Protein AF-A0A0A9XS49-F1 (afdb_monomer)

Secondary structure (DSSP, 8-state):
-HHHHHHHHHHHHHHHHHHHHHHHHGGGHHHHHHHHHHHHHHT--HHHHHHHHTTT--HHHHHHHHHHHHHHHHHHTTTTTS----------S------SSS----TTS------SS--TTTTTSPPPHHHHHHHHHHHHHHTT-----HHHHHHHHHHHHHHHHHHHHHHHHHHHHHHHHHHHHHHHHHHHHHHHTS--S-----------PPPP-

Mean predicted aligned error: 16.17 Å

Structure (mmCIF, N/CA/C/O backbone):
data_AF-A0A0A9XS49-F1
#
_entry.id   AF-A0A0A9XS49-F1
#
loop_
_atom_site.group_PDB
_atom_site.id
_atom_site.type_symbol
_atom_site.label_atom_id
_atom_site.label_alt_id
_atom_site.label_comp_id
_atom_site.label_asym_id
_atom_site.label_entity_id
_atom_site.label_seq_id
_atom_site.pdbx_PDB_ins_code
_atom_site.Cartn_x
_atom_site.Cartn_y
_atom_site.Cartn_z
_atom_site.occupancy
_atom_site.B_iso_or_equiv
_atom_site.auth_seq_id
_atom_site.auth_comp_id
_atom_site.auth_asym_id
_atom_site.auth_atom_id
_atom_site.pdbx_PDB_model_num
ATOM 1 N N . MET A 1 1 ? 22.057 -3.745 2.670 1.00 58.97 1 MET A N 1
ATOM 2 C CA . MET A 1 1 ? 21.346 -4.548 3.696 1.00 58.97 1 MET A CA 1
ATOM 3 C C . MET A 1 1 ? 20.437 -3.711 4.594 1.00 58.97 1 MET A C 1
ATOM 5 O O . MET A 1 1 ? 19.346 -4.170 4.897 1.00 58.97 1 MET A O 1
ATOM 9 N N . GLU A 1 2 ? 20.820 -2.495 4.992 1.00 67.75 2 GLU A N 1
ATOM 10 C CA . GLU A 1 2 ? 20.058 -1.694 5.970 1.00 67.75 2 GLU A CA 1
ATOM 11 C C . GLU A 1 2 ? 18.615 -1.335 5.541 1.00 67.75 2 GLU A C 1
ATOM 13 O O . GLU A 1 2 ? 17.691 -1.374 6.354 1.00 67.75 2 GLU A O 1
ATOM 18 N N . LEU A 1 3 ? 18.388 -1.063 4.250 1.00 64.69 3 LEU A N 1
ATOM 19 C CA . LEU A 1 3 ? 17.059 -0.730 3.705 1.00 64.69 3 LEU A CA 1
ATOM 20 C C . LEU A 1 3 ? 16.050 -1.882 3.830 1.00 64.69 3 LEU A C 1
ATOM 22 O O . LEU A 1 3 ? 14.884 -1.661 4.159 1.00 64.69 3 LEU A O 1
ATOM 26 N N . GLN A 1 4 ? 16.511 -3.120 3.644 1.00 67.19 4 GLN A N 1
ATOM 27 C CA . GLN A 1 4 ? 15.660 -4.306 3.723 1.00 67.19 4 GLN A CA 1
ATOM 28 C C . GLN A 1 4 ? 15.151 -4.532 5.156 1.00 67.19 4 GLN A C 1
ATOM 30 O O . GLN A 1 4 ? 13.984 -4.868 5.354 1.00 67.19 4 GLN A O 1
ATOM 35 N N . GLY A 1 5 ? 15.991 -4.261 6.16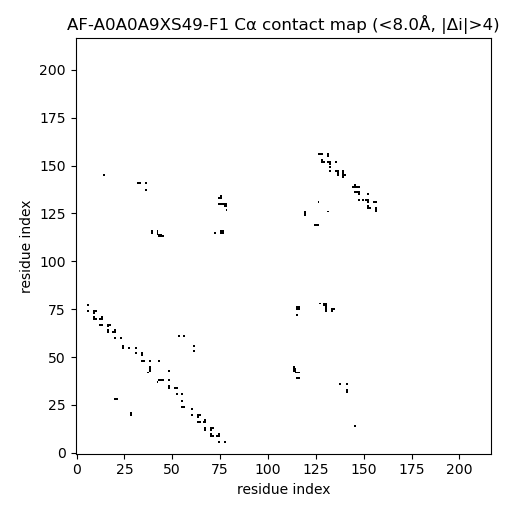3 1.00 77.62 5 GLY A N 1
ATOM 36 C CA . GLY A 1 5 ? 15.597 -4.319 7.574 1.00 77.62 5 GLY A CA 1
ATOM 37 C C . GLY A 1 5 ? 14.555 -3.260 7.953 1.00 77.62 5 GLY A C 1
ATOM 38 O O . GLY A 1 5 ? 13.600 -3.565 8.670 1.00 77.62 5 GLY A O 1
ATOM 39 N N . LYS A 1 6 ? 14.687 -2.032 7.427 1.00 77.31 6 LYS A N 1
ATOM 40 C CA . LYS A 1 6 ? 13.720 -0.942 7.661 1.00 77.31 6 LYS A CA 1
ATOM 41 C C . LYS A 1 6 ? 12.340 -1.273 7.088 1.00 77.31 6 LYS A C 1
ATOM 43 O O . LYS A 1 6 ? 11.333 -1.068 7.764 1.00 77.31 6 LYS A O 1
ATOM 48 N N . MET A 1 7 ? 12.271 -1.840 5.885 1.00 75.19 7 MET A N 1
ATOM 49 C CA . MET A 1 7 ? 10.988 -2.218 5.291 1.00 75.19 7 MET A CA 1
ATOM 50 C C . MET A 1 7 ? 10.321 -3.378 6.044 1.00 75.19 7 MET A C 1
ATOM 52 O O . MET A 1 7 ? 9.134 -3.296 6.354 1.00 75.19 7 MET A O 1
ATOM 56 N N . GLU A 1 8 ? 11.072 -4.423 6.406 1.00 81.00 8 GLU A N 1
ATOM 57 C CA . GLU A 1 8 ? 10.550 -5.534 7.218 1.00 81.00 8 GLU A CA 1
ATOM 58 C C . GLU A 1 8 ? 9.961 -5.042 8.551 1.00 81.00 8 GLU A C 1
ATOM 60 O O . GLU A 1 8 ? 8.907 -5.512 8.987 1.00 81.00 8 GLU A O 1
ATOM 65 N N . LEU A 1 9 ? 10.577 -4.031 9.175 1.00 86.81 9 LEU A N 1
ATOM 66 C CA . LEU A 1 9 ? 10.030 -3.387 10.368 1.00 86.81 9 LEU A CA 1
ATOM 67 C C . LEU A 1 9 ? 8.663 -2.738 10.098 1.00 86.81 9 LEU A C 1
ATOM 69 O O . LEU A 1 9 ? 7.734 -2.932 10.886 1.00 86.81 9 LEU A O 1
ATOM 73 N N . HIS A 1 10 ? 8.516 -1.988 9.003 1.00 85.06 10 HIS A N 1
ATOM 74 C CA . HIS A 1 10 ? 7.246 -1.349 8.645 1.00 85.06 10 HIS A CA 1
ATOM 75 C C . HIS A 1 10 ? 6.163 -2.359 8.255 1.00 85.06 10 HIS A C 1
ATOM 77 O O . HIS A 1 10 ? 5.009 -2.171 8.639 1.00 85.06 10 HIS A O 1
ATOM 83 N N . VAL A 1 11 ? 6.524 -3.462 7.589 1.00 84.12 11 VAL A N 1
ATOM 84 C CA . VAL A 1 11 ? 5.589 -4.554 7.271 1.00 84.12 11 VAL A CA 1
ATOM 85 C C . VAL A 1 11 ? 5.057 -5.153 8.567 1.00 84.12 11 VAL A C 1
ATOM 87 O O . VAL A 1 11 ? 3.844 -5.219 8.768 1.00 84.12 11 VAL A O 1
ATOM 90 N N . ARG A 1 12 ? 5.948 -5.504 9.503 1.00 88.25 12 ARG A N 1
ATOM 91 C CA . ARG A 1 12 ? 5.549 -6.035 10.815 1.00 88.25 12 ARG A CA 1
ATOM 92 C C . ARG A 1 12 ? 4.671 -5.052 11.588 1.00 88.25 12 ARG A C 1
ATOM 94 O O . ARG A 1 12 ? 3.690 -5.475 12.195 1.00 88.25 12 ARG A O 1
ATOM 101 N N . LYS A 1 13 ? 4.997 -3.753 11.570 1.00 92.62 13 LYS A N 1
ATOM 102 C CA . LYS A 1 13 ? 4.174 -2.710 12.207 1.00 92.62 13 LYS A CA 1
ATOM 103 C C . LYS A 1 13 ? 2.782 -2.631 11.580 1.00 92.62 13 LYS A C 1
ATOM 105 O O . LYS A 1 13 ? 1.803 -2.665 12.319 1.00 92.62 13 LYS A O 1
ATOM 110 N N . CYS A 1 14 ? 2.680 -2.613 10.250 1.00 90.94 14 CYS A N 1
ATOM 111 C CA . CYS A 1 14 ? 1.393 -2.607 9.552 1.00 90.94 14 CYS A CA 1
ATOM 112 C C . CYS A 1 14 ? 0.555 -3.841 9.879 1.00 90.94 14 CYS A C 1
ATOM 114 O O . CYS A 1 14 ? -0.627 -3.705 10.168 1.00 90.94 14 CYS A O 1
ATOM 116 N N . LEU A 1 15 ? 1.160 -5.033 9.899 1.00 89.88 15 LEU A N 1
ATOM 117 C CA . LEU A 1 15 ? 0.455 -6.270 10.244 1.00 89.88 15 LEU A CA 1
ATOM 118 C C . LEU A 1 15 ? -0.068 -6.250 11.687 1.00 89.88 15 LEU A C 1
ATOM 120 O O . LEU A 1 15 ? -1.218 -6.618 11.921 1.00 89.88 15 LEU A O 1
ATOM 124 N N . LYS A 1 16 ? 0.735 -5.769 12.646 1.00 95.00 16 LYS A N 1
ATOM 125 C CA . LYS A 1 16 ? 0.308 -5.612 14.046 1.00 95.00 16 LYS A CA 1
ATOM 126 C C . LYS A 1 16 ? -0.850 -4.621 14.184 1.00 95.00 16 LYS A C 1
ATOM 128 O O . LYS A 1 16 ? -1.839 -4.933 14.842 1.00 95.00 16 LYS A O 1
ATOM 133 N N . LEU A 1 17 ? -0.747 -3.455 13.548 1.00 96.06 17 LEU A N 1
ATOM 134 C CA . LEU A 1 17 ? -1.784 -2.420 13.589 1.00 96.06 17 LEU A CA 1
ATOM 135 C C . LEU A 1 17 ? -3.067 -2.880 12.885 1.00 96.06 17 LEU A C 1
ATOM 137 O O . LEU A 1 17 ? -4.153 -2.704 13.426 1.00 96.06 17 LEU A O 1
ATOM 141 N N . ARG A 1 18 ? -2.955 -3.571 11.744 1.00 94.19 18 ARG A N 1
ATOM 142 C CA . ARG A 1 18 ? -4.088 -4.200 11.049 1.00 94.19 18 ARG A CA 1
ATOM 143 C C . ARG A 1 18 ? -4.785 -5.238 11.928 1.00 94.19 18 ARG A C 1
ATOM 145 O O . ARG A 1 18 ? -6.008 -5.247 11.991 1.00 94.19 18 ARG A O 1
ATOM 152 N N . ALA A 1 19 ? -4.033 -6.093 12.623 1.00 94.19 19 ALA A N 1
ATOM 153 C CA . ALA A 1 19 ? -4.606 -7.068 13.551 1.00 94.19 19 ALA A CA 1
ATOM 154 C C . ALA A 1 19 ? -5.310 -6.387 14.739 1.00 94.19 19 ALA A C 1
ATOM 156 O O . ALA A 1 19 ? -6.384 -6.826 15.149 1.00 94.19 19 ALA A O 1
ATOM 157 N N . ALA A 1 20 ? -4.745 -5.291 15.257 1.00 96.81 20 ALA A N 1
ATOM 158 C CA . ALA A 1 20 ? -5.375 -4.487 16.302 1.00 96.81 20 ALA A CA 1
ATOM 159 C C . ALA A 1 20 ? -6.684 -3.837 15.819 1.00 96.81 20 ALA A C 1
ATOM 161 O O . ALA A 1 20 ? -7.688 -3.914 16.524 1.00 96.81 20 ALA A O 1
ATOM 162 N N . LEU A 1 21 ? -6.696 -3.273 14.606 1.00 96.75 21 LEU A N 1
ATOM 163 C CA . LEU A 1 21 ? -7.900 -2.733 13.966 1.00 96.75 21 LEU A CA 1
ATOM 164 C C . LEU A 1 21 ? -8.955 -3.821 13.759 1.00 96.75 21 LEU A C 1
ATOM 166 O O . LEU A 1 21 ? -10.097 -3.629 14.158 1.00 96.75 21 LEU A O 1
ATOM 170 N N . LYS A 1 22 ? -8.565 -4.998 13.250 1.00 96.19 22 LYS A N 1
ATOM 171 C CA . LYS A 1 22 ? -9.465 -6.151 13.087 1.00 96.19 22 LYS A CA 1
ATOM 172 C C . LYS A 1 22 ? -10.115 -6.566 14.402 1.00 96.19 22 LYS A C 1
ATOM 174 O O . LYS A 1 22 ? -11.315 -6.805 14.447 1.00 96.19 22 LYS A O 1
ATOM 179 N N . LYS A 1 23 ? -9.332 -6.631 15.483 1.00 97.00 23 LYS A N 1
ATOM 180 C CA . LYS A 1 23 ? -9.842 -6.995 16.811 1.00 97.00 23 LYS A CA 1
ATOM 181 C C . LYS A 1 23 ? -10.851 -5.973 17.348 1.00 97.00 23 LYS A C 1
ATOM 183 O O . LYS A 1 23 ? -11.782 -6.372 18.041 1.00 97.00 23 LYS A O 1
ATOM 188 N N . ARG A 1 24 ? -10.646 -4.679 17.076 1.00 97.31 24 ARG A N 1
ATOM 189 C CA . ARG A 1 24 ? -11.508 -3.599 17.580 1.00 97.31 24 ARG A CA 1
ATOM 190 C C . ARG A 1 24 ? -12.775 -3.407 16.745 1.00 97.31 24 ARG A C 1
ATOM 192 O O . ARG A 1 24 ? -13.832 -3.270 17.340 1.00 97.31 24 ARG A O 1
ATOM 199 N N . LEU A 1 25 ? -12.664 -3.448 15.417 1.00 96.50 25 LEU A N 1
ATOM 200 C CA . LEU A 1 25 ? -13.777 -3.199 14.492 1.00 96.50 25 LEU A CA 1
ATOM 201 C C . LEU A 1 25 ? -14.686 -4.409 14.272 1.00 96.50 25 LEU A C 1
ATOM 203 O O . LEU A 1 25 ? -15.832 -4.230 13.892 1.00 96.50 25 LEU A O 1
ATOM 207 N N . LYS A 1 26 ? -14.200 -5.633 14.525 1.00 96.00 26 LYS A N 1
ATOM 208 C CA . LYS A 1 26 ? -14.981 -6.873 14.381 1.00 96.00 26 LYS A CA 1
ATOM 209 C C . LYS A 1 26 ? -15.662 -6.961 13.003 1.00 96.00 26 LYS A C 1
ATOM 211 O O . LYS A 1 26 ? -14.957 -7.178 12.015 1.00 96.00 26 LYS A O 1
ATOM 216 N N . ASP A 1 27 ? -16.980 -6.785 12.955 1.00 97.12 27 ASP A N 1
ATOM 217 C CA . ASP A 1 27 ? -17.830 -6.950 11.777 1.00 97.12 27 ASP A CA 1
ATOM 218 C C . ASP A 1 27 ? -17.680 -5.796 10.774 1.00 97.12 27 ASP A C 1
ATOM 220 O O . ASP A 1 27 ? -17.820 -6.028 9.578 1.00 97.12 27 ASP A O 1
ATOM 224 N N . ASP A 1 28 ? -17.257 -4.607 11.223 1.00 96.88 28 ASP A N 1
ATOM 225 C CA . ASP A 1 28 ? -17.009 -3.435 10.363 1.00 96.88 28 ASP A CA 1
ATOM 226 C C . ASP A 1 28 ? -15.609 -3.461 9.719 1.00 96.88 28 ASP A C 1
ATOM 228 O O . ASP A 1 28 ? -15.249 -2.627 8.882 1.00 96.88 28 ASP A O 1
ATOM 232 N N . PHE A 1 29 ? -14.761 -4.425 10.100 1.00 95.81 29 PHE A N 1
ATOM 233 C CA . PHE A 1 29 ? -13.397 -4.519 9.579 1.00 95.81 29 PHE A CA 1
ATOM 234 C C . PHE A 1 29 ? -13.309 -4.732 8.053 1.00 95.81 29 PHE A C 1
ATOM 236 O O . PHE A 1 29 ? -12.411 -4.146 7.438 1.00 95.81 29 PHE A O 1
ATOM 243 N N . PRO A 1 30 ? -14.166 -5.550 7.408 1.00 93.69 30 PRO A N 1
ATOM 244 C CA . PRO A 1 30 ? -14.177 -5.689 5.955 1.00 93.69 30 PRO A CA 1
ATOM 245 C C . PRO A 1 30 ? -14.486 -4.368 5.241 1.00 93.69 30 PRO A C 1
ATOM 247 O O . PRO A 1 30 ? -13.769 -4.022 4.304 1.00 93.69 30 PRO A O 1
ATOM 250 N N . GLU A 1 31 ? -15.476 -3.604 5.716 1.00 95.50 31 GLU A N 1
ATOM 251 C CA . GLU A 1 31 ? -15.833 -2.291 5.157 1.00 95.50 31 GLU A CA 1
ATOM 252 C C . GLU A 1 31 ? -14.676 -1.297 5.304 1.00 95.50 31 GLU A C 1
ATOM 254 O O . GLU A 1 31 ? -14.272 -0.643 4.342 1.00 95.50 31 GLU A O 1
ATOM 259 N N . TYR A 1 32 ? -14.053 -1.269 6.483 1.00 95.69 32 TYR A N 1
ATOM 260 C CA . TYR A 1 32 ? -12.861 -0.467 6.731 1.00 95.69 32 TYR A CA 1
ATOM 261 C C . TYR A 1 32 ? -11.722 -0.769 5.744 1.00 95.69 32 TYR A C 1
ATOM 263 O O . TYR A 1 32 ? -11.113 0.143 5.177 1.00 95.69 32 TYR A O 1
ATOM 271 N N . ILE A 1 33 ? -11.402 -2.052 5.538 1.00 92.94 33 ILE A N 1
ATOM 272 C CA . ILE A 1 33 ? -10.338 -2.448 4.609 1.00 92.94 33 ILE A CA 1
ATOM 273 C C . ILE A 1 33 ? -10.721 -2.114 3.169 1.00 92.94 33 ILE A C 1
ATOM 275 O O . ILE A 1 33 ? -9.855 -1.639 2.435 1.00 92.94 33 ILE A O 1
ATOM 279 N N . ALA A 1 34 ? -11.984 -2.295 2.779 1.00 90.50 34 ALA A N 1
ATOM 280 C CA . ALA A 1 34 ? -12.467 -1.916 1.456 1.00 90.50 34 ALA A CA 1
ATOM 281 C C . ALA A 1 34 ? -12.268 -0.414 1.197 1.00 90.50 34 ALA A C 1
ATOM 283 O O . ALA A 1 34 ? -11.693 -0.058 0.170 1.00 90.50 34 ALA A O 1
ATOM 284 N N . ALA A 1 35 ? -12.611 0.452 2.158 1.00 92.81 35 ALA A N 1
ATOM 285 C CA . ALA A 1 35 ? -12.390 1.896 2.056 1.00 92.81 35 ALA A CA 1
ATOM 286 C C . ALA A 1 35 ? -10.897 2.254 1.922 1.00 92.81 35 ALA A C 1
ATOM 288 O O . ALA A 1 35 ? -10.515 3.066 1.079 1.00 92.81 35 ALA A O 1
ATOM 289 N N . VAL A 1 36 ? -10.014 1.608 2.696 1.00 90.44 36 VAL A N 1
ATOM 290 C CA . VAL A 1 36 ? -8.557 1.816 2.580 1.00 90.44 36 VAL A CA 1
ATOM 291 C C . VAL A 1 36 ? -8.026 1.341 1.223 1.00 90.44 36 VAL A C 1
ATOM 293 O O . VAL A 1 36 ? -7.208 2.028 0.611 1.00 90.44 36 VAL A O 1
ATOM 296 N N . VAL A 1 37 ? -8.470 0.180 0.735 1.00 85.06 37 VAL A N 1
ATOM 297 C CA . VAL A 1 37 ? -8.080 -0.351 -0.582 1.00 85.06 37 VAL A CA 1
ATOM 298 C C . VAL A 1 37 ? -8.588 0.556 -1.702 1.00 85.06 37 VAL A C 1
ATOM 300 O O . VAL A 1 37 ? -7.843 0.824 -2.645 1.00 85.06 37 VAL A O 1
ATOM 303 N N . GLN A 1 38 ? -9.813 1.069 -1.591 1.00 84.94 38 GLN A N 1
ATOM 304 C CA . GLN A 1 38 ? -10.382 2.023 -2.536 1.00 84.94 38 GLN A CA 1
ATOM 305 C C . GLN A 1 38 ? -9.581 3.326 -2.552 1.00 84.94 38 GLN A C 1
ATOM 307 O O . GLN A 1 38 ? -9.145 3.746 -3.621 1.00 84.94 38 GLN A O 1
ATOM 312 N N . TRP A 1 39 ? -9.281 3.901 -1.383 1.00 85.31 39 TRP A N 1
ATOM 313 C CA . TRP A 1 39 ? -8.430 5.090 -1.256 1.00 85.31 39 TRP A CA 1
ATOM 314 C C . TRP A 1 39 ? -7.082 4.918 -1.957 1.00 85.31 39 TRP A C 1
ATOM 316 O O . TRP A 1 39 ? -6.613 5.788 -2.689 1.00 85.31 39 TRP A O 1
ATOM 326 N N . ILE A 1 40 ? -6.487 3.742 -1.796 1.00 80.69 40 ILE A N 1
ATOM 327 C CA . ILE A 1 40 ? -5.232 3.367 -2.435 1.00 80.69 40 ILE A CA 1
ATOM 328 C C . ILE A 1 40 ? -5.368 3.257 -3.959 1.00 80.69 40 ILE A C 1
ATOM 330 O O . ILE A 1 40 ? -4.507 3.744 -4.695 1.00 80.69 40 ILE A O 1
ATOM 334 N N . ARG A 1 41 ? -6.422 2.588 -4.439 1.00 75.50 41 ARG A N 1
ATOM 335 C CA . ARG A 1 41 ? -6.661 2.331 -5.867 1.00 75.50 41 ARG A CA 1
ATOM 336 C C . ARG A 1 41 ? -7.006 3.609 -6.623 1.00 75.50 41 ARG A C 1
ATOM 338 O O . ARG A 1 41 ? -6.384 3.896 -7.643 1.00 75.50 41 ARG A O 1
ATOM 345 N N . GLU A 1 42 ? -7.970 4.361 -6.107 1.00 77.62 42 GLU A N 1
ATOM 346 C CA . GLU A 1 42 ? -8.502 5.580 -6.720 1.00 77.62 42 GLU A CA 1
ATOM 347 C C . GLU A 1 42 ? -7.622 6.802 -6.453 1.00 77.62 42 GLU A C 1
ATOM 349 O O . GLU A 1 42 ? -7.740 7.806 -7.150 1.00 77.62 42 GLU A O 1
ATOM 354 N N . ARG A 1 43 ? -6.692 6.702 -5.491 1.00 71.94 43 ARG A N 1
ATOM 355 C CA . ARG A 1 43 ? -5.800 7.794 -5.074 1.00 71.94 43 ARG A CA 1
ATOM 356 C C . ARG A 1 43 ? -6.574 9.033 -4.635 1.00 71.94 43 ARG A C 1
ATOM 358 O O . ARG A 1 43 ? -6.195 10.158 -4.953 1.00 71.94 43 ARG A O 1
ATOM 365 N N . THR A 1 44 ? -7.669 8.804 -3.924 1.00 75.31 44 THR A N 1
ATOM 366 C CA . THR A 1 44 ? -8.492 9.865 -3.349 1.00 75.31 44 THR A CA 1
ATOM 367 C C . THR A 1 44 ? -7.743 10.590 -2.234 1.00 75.31 44 THR A C 1
ATOM 369 O O . THR A 1 44 ? -6.715 10.124 -1.728 1.00 75.31 44 THR A O 1
ATOM 372 N N . SER A 1 45 ? -8.230 11.772 -1.859 1.00 83.81 45 SER A N 1
ATOM 373 C CA . SER A 1 45 ? -7.570 12.553 -0.818 1.00 83.81 45 SER A CA 1
ATOM 374 C C . SER A 1 45 ? -7.708 11.875 0.544 1.00 83.81 45 SER A C 1
ATOM 376 O O . SER A 1 45 ? -8.666 11.147 0.821 1.00 83.81 45 SER A O 1
ATOM 378 N N . ARG A 1 46 ? -6.753 12.149 1.435 1.00 84.06 46 ARG A N 1
ATOM 379 C CA . ARG A 1 46 ? -6.796 11.654 2.812 1.00 84.06 46 ARG A CA 1
ATOM 380 C C . ARG A 1 46 ? -8.106 12.017 3.523 1.00 84.06 46 ARG A C 1
ATOM 382 O O . ARG A 1 46 ? -8.696 11.168 4.183 1.00 84.06 46 ARG A O 1
ATOM 389 N N . ALA A 1 47 ? -8.577 13.248 3.326 1.00 86.94 47 ALA A N 1
ATOM 390 C CA . ALA A 1 47 ? -9.822 13.743 3.904 1.00 86.94 47 ALA A CA 1
ATOM 391 C C . ALA A 1 47 ? -11.050 12.934 3.450 1.00 86.94 47 ALA A C 1
ATOM 393 O O . ALA A 1 47 ? -11.945 12.679 4.251 1.00 86.94 47 ALA A O 1
ATOM 394 N N . GLN A 1 48 ? -11.083 12.483 2.189 1.00 85.62 48 GLN A N 1
ATOM 395 C CA . GLN A 1 48 ? -12.171 11.641 1.681 1.00 85.62 48 GLN A CA 1
ATOM 396 C C . GLN A 1 48 ? -12.187 10.263 2.349 1.00 85.62 48 GLN A C 1
ATOM 398 O O . GLN A 1 48 ? -13.261 9.789 2.720 1.00 85.62 48 GLN A O 1
ATOM 403 N N . LEU A 1 49 ? -11.016 9.644 2.552 1.00 91.88 49 LEU A N 1
ATOM 404 C CA . LEU A 1 49 ? -10.919 8.406 3.329 1.00 91.88 49 LEU A CA 1
ATOM 405 C C . LEU A 1 49 ? -11.414 8.632 4.759 1.00 91.88 49 LEU A C 1
ATOM 407 O O . LEU A 1 49 ? -12.263 7.880 5.229 1.00 91.88 49 LEU A O 1
ATOM 411 N N . ASP A 1 50 ? -10.905 9.666 5.433 1.00 91.44 50 ASP A N 1
ATOM 412 C CA . ASP A 1 50 ? -11.247 9.965 6.827 1.00 91.44 50 ASP A CA 1
ATOM 413 C C . ASP A 1 50 ? -12.760 10.193 6.995 1.00 91.44 50 ASP A C 1
ATOM 415 O O . ASP A 1 50 ? -13.368 9.640 7.910 1.00 91.44 50 ASP A O 1
ATOM 419 N N . MET A 1 51 ? -13.411 10.892 6.058 1.00 92.81 51 MET A N 1
ATOM 420 C CA . MET A 1 51 ? -14.872 11.051 6.043 1.00 92.81 51 MET A CA 1
ATOM 421 C C . MET A 1 51 ? -15.640 9.728 5.925 1.00 92.81 51 MET A C 1
ATOM 423 O O . MET A 1 51 ? -16.727 9.604 6.491 1.00 92.81 51 MET A O 1
ATOM 427 N N . GLN A 1 52 ? -15.128 8.755 5.168 1.00 94.19 52 GLN A N 1
ATOM 428 C CA . GLN A 1 52 ? -15.761 7.440 5.045 1.00 94.19 52 GLN A CA 1
ATOM 429 C C . GLN A 1 52 ? -15.536 6.612 6.309 1.00 94.19 52 GLN A C 1
ATOM 431 O O . GLN A 1 52 ? -16.491 6.101 6.890 1.00 94.19 52 GLN A O 1
ATOM 436 N N . VAL A 1 53 ? -14.289 6.525 6.776 1.00 95.94 53 VAL A N 1
ATOM 437 C CA . VAL A 1 53 ? -13.936 5.649 7.896 1.00 95.94 53 VAL A CA 1
ATOM 438 C C . VAL A 1 53 ? -14.381 6.199 9.251 1.00 95.94 53 VAL A C 1
ATOM 440 O O . VAL A 1 53 ? -14.656 5.417 10.150 1.00 95.94 53 VAL A O 1
ATOM 443 N N . PHE A 1 54 ? -14.522 7.514 9.444 1.00 96.50 54 PHE A N 1
ATOM 444 C CA . PHE A 1 54 ? -14.973 8.065 10.734 1.00 96.50 54 PHE A CA 1
ATOM 445 C C . PHE A 1 54 ? -16.437 7.774 11.049 1.00 96.50 54 PHE A C 1
ATOM 447 O O . PHE A 1 54 ? -16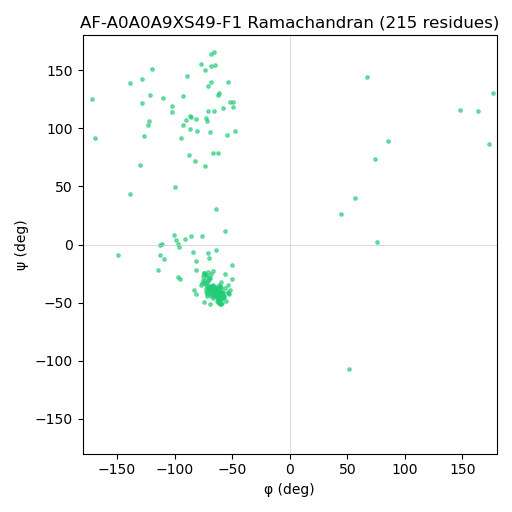.836 7.934 12.199 1.00 96.50 54 PHE A O 1
ATOM 454 N N . LYS A 1 55 ? -17.207 7.285 10.072 1.00 96.12 55 LYS A N 1
ATOM 455 C CA . LYS A 1 55 ? -18.555 6.752 10.299 1.00 96.12 55 LYS A CA 1
ATOM 456 C C . LYS A 1 55 ? -18.540 5.440 11.086 1.00 96.12 55 LYS A C 1
ATOM 458 O O . LYS A 1 55 ? -19.495 5.169 11.799 1.00 96.12 55 LYS A O 1
ATOM 463 N N . ILE A 1 56 ? -17.458 4.666 10.964 1.00 96.75 56 ILE A N 1
ATOM 464 C CA . ILE A 1 56 ? -17.285 3.344 11.592 1.00 96.75 56 ILE A CA 1
ATOM 465 C C . ILE A 1 56 ? -16.189 3.332 12.674 1.00 96.75 56 ILE A C 1
ATOM 467 O O . ILE A 1 56 ? -16.015 2.344 13.380 1.00 96.75 56 ILE A O 1
ATOM 471 N N . LEU A 1 57 ? -15.402 4.408 12.803 1.00 96.12 57 LEU A N 1
ATOM 472 C CA . LEU A 1 57 ? -14.296 4.503 13.758 1.00 96.12 57 LEU A CA 1
ATOM 473 C C . LEU A 1 57 ? -14.659 5.338 14.993 1.00 96.12 57 LEU A C 1
ATOM 475 O O . LEU A 1 57 ? -14.728 6.571 14.925 1.00 96.12 57 LEU A O 1
ATOM 479 N N . ASP A 1 58 ? -14.699 4.673 16.147 1.00 94.88 58 ASP A N 1
ATOM 480 C CA . ASP A 1 58 ? -14.701 5.326 17.459 1.00 94.88 58 ASP A CA 1
ATOM 481 C C . ASP A 1 58 ? -13.395 6.090 17.724 1.00 94.88 58 ASP A C 1
ATOM 483 O O . ASP A 1 58 ? -12.313 5.698 17.268 1.00 94.88 58 ASP A O 1
ATOM 487 N N . ASP A 1 59 ? -13.457 7.115 18.581 1.00 94.62 59 ASP A N 1
ATOM 488 C CA . ASP A 1 59 ? -12.293 7.919 18.989 1.00 94.62 59 ASP A CA 1
ATOM 489 C C . ASP A 1 59 ? -11.132 7.072 19.527 1.00 94.62 59 ASP A C 1
ATOM 491 O O . ASP A 1 59 ? -9.960 7.344 19.249 1.00 94.62 59 ASP A O 1
ATOM 495 N N . SER A 1 60 ? -11.443 5.978 20.227 1.00 93.19 60 SER A N 1
ATOM 496 C CA . SER A 1 60 ? -10.433 5.063 20.768 1.00 93.19 60 SER A CA 1
ATOM 497 C C . SER A 1 60 ? -9.645 4.303 19.685 1.00 93.19 60 SER A C 1
ATOM 499 O O . SER A 1 60 ? -8.531 3.837 19.949 1.00 93.19 60 SER A O 1
ATOM 501 N N . VAL A 1 61 ? -10.207 4.157 18.478 1.00 96.12 61 VAL A N 1
ATOM 502 C CA . VAL A 1 61 ? -9.644 3.400 17.345 1.00 96.12 61 VAL A CA 1
ATOM 503 C C . VAL A 1 61 ? -8.916 4.322 16.363 1.00 96.12 61 VAL A C 1
ATOM 505 O O . VAL A 1 61 ? -7.936 3.899 15.743 1.00 96.12 61 VAL A O 1
ATOM 508 N N . ARG A 1 62 ? -9.316 5.600 16.277 1.00 95.31 62 ARG A N 1
ATOM 509 C CA . ARG A 1 62 ? -8.746 6.597 15.349 1.00 95.31 62 ARG A CA 1
ATOM 510 C C . ARG A 1 62 ? -7.227 6.715 15.447 1.00 95.31 62 ARG A C 1
ATOM 512 O O . ARG A 1 62 ? -6.548 6.715 14.425 1.00 95.31 62 ARG A O 1
ATOM 519 N N . LYS A 1 63 ? -6.658 6.693 16.658 1.00 95.56 63 LYS A N 1
ATOM 520 C CA . LYS A 1 63 ? -5.192 6.694 16.834 1.00 95.56 63 LYS A CA 1
ATOM 521 C C . LYS A 1 63 ? -4.518 5.505 16.137 1.00 95.56 63 LYS A C 1
ATOM 523 O O . LYS A 1 63 ? -3.538 5.681 15.423 1.00 95.56 63 LYS A O 1
ATOM 528 N N . THR A 1 64 ? -5.068 4.298 16.299 1.00 96.56 64 THR A N 1
ATOM 529 C CA . THR A 1 64 ? -4.526 3.084 15.656 1.00 96.56 64 THR A CA 1
ATOM 530 C C . THR A 1 64 ? -4.671 3.146 14.135 1.00 96.56 64 THR A C 1
ATOM 532 O O . THR A 1 64 ? -3.791 2.681 13.415 1.00 96.56 64 THR A O 1
ATOM 535 N N . HIS A 1 65 ? -5.757 3.745 13.641 1.00 94.56 65 HIS A N 1
ATOM 536 C CA . HIS A 1 65 ? -5.974 4.003 12.221 1.00 94.56 65 HIS A CA 1
ATOM 537 C C . HIS A 1 65 ? -4.913 4.951 11.638 1.00 94.56 65 HIS A C 1
ATOM 539 O O . HIS A 1 65 ? -4.272 4.607 10.644 1.00 94.56 65 HIS A O 1
ATOM 545 N N . PHE A 1 66 ? -4.653 6.093 12.278 1.00 93.81 66 PHE A N 1
ATOM 546 C CA . PHE A 1 66 ? -3.603 7.017 11.836 1.00 93.81 66 PHE A CA 1
ATOM 547 C C . PHE A 1 66 ? -2.220 6.363 11.855 1.00 93.81 66 PHE A C 1
ATOM 549 O O . PHE A 1 66 ? -1.504 6.407 10.854 1.00 93.81 66 PHE A O 1
ATOM 556 N N . ASP A 1 67 ? -1.877 5.666 12.943 1.00 93.44 67 ASP A N 1
ATOM 557 C CA . ASP A 1 67 ? -0.616 4.927 13.045 1.00 93.44 67 ASP A CA 1
ATOM 558 C C . ASP A 1 67 ? -0.486 3.886 11.925 1.00 93.44 67 ASP A C 1
ATOM 560 O O . ASP A 1 67 ? 0.592 3.712 11.343 1.00 93.44 67 ASP A O 1
ATOM 564 N N . PHE A 1 68 ? -1.580 3.189 11.601 1.00 94.25 68 PHE A N 1
ATOM 565 C CA . PHE A 1 68 ? -1.615 2.225 10.506 1.00 94.25 68 PHE A CA 1
ATOM 566 C C . PHE A 1 68 ? -1.298 2.900 9.174 1.00 94.25 68 PHE A C 1
ATOM 568 O O . PHE A 1 68 ? -0.457 2.400 8.432 1.00 94.25 68 PHE A O 1
ATOM 575 N N . LEU A 1 69 ? -1.891 4.058 8.895 1.00 91.00 69 LEU A N 1
ATOM 576 C CA . LEU A 1 69 ? -1.760 4.719 7.596 1.00 91.00 69 LEU A CA 1
ATOM 577 C C . LEU A 1 69 ? -0.413 5.401 7.422 1.00 91.00 69 LEU A C 1
ATOM 579 O O . LEU A 1 69 ? 0.143 5.348 6.332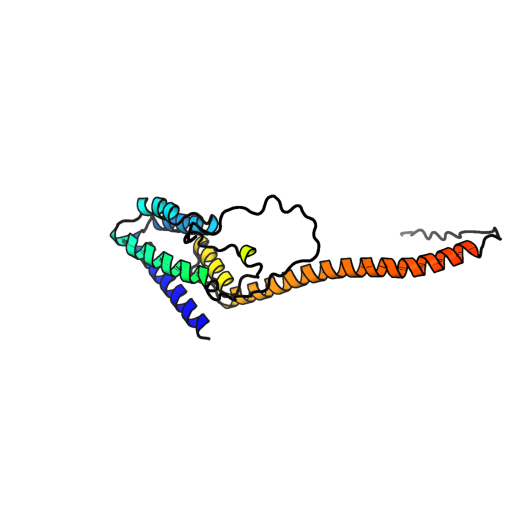 1.00 91.00 69 LEU A O 1
ATOM 583 N N . VAL A 1 70 ? 0.173 5.919 8.501 1.00 88.06 70 VAL A N 1
ATOM 584 C CA . VAL A 1 70 ? 1.558 6.407 8.507 1.00 88.06 70 VAL A CA 1
ATOM 585 C C . VAL A 1 70 ? 2.548 5.274 8.234 1.00 88.06 70 VAL A C 1
ATOM 587 O O . VAL A 1 70 ? 3.549 5.461 7.545 1.00 88.06 70 VAL A O 1
ATOM 590 N N . ASN A 1 71 ? 2.324 4.077 8.782 1.00 88.06 71 ASN A N 1
ATOM 591 C CA . ASN A 1 71 ? 3.201 2.944 8.475 1.00 88.06 71 ASN A CA 1
ATOM 592 C C . ASN A 1 71 ? 2.937 2.392 7.070 1.00 88.06 71 ASN A C 1
ATOM 594 O O . ASN A 1 71 ? 3.881 1.966 6.404 1.00 88.06 71 ASN A O 1
ATOM 598 N N . LEU A 1 72 ? 1.688 2.436 6.607 1.00 86.62 72 LEU A N 1
ATOM 599 C CA . LEU A 1 72 ? 1.315 1.999 5.271 1.00 86.62 72 LEU A CA 1
ATOM 600 C C . LEU A 1 72 ? 1.884 2.920 4.194 1.00 86.62 72 LEU A C 1
ATOM 602 O O . LEU A 1 72 ? 2.411 2.430 3.198 1.00 86.62 72 LEU A O 1
ATOM 606 N N . SER A 1 73 ? 1.855 4.235 4.411 1.00 80.88 73 SER A N 1
ATOM 607 C CA . SER A 1 73 ? 2.482 5.201 3.512 1.00 80.88 73 SER A CA 1
ATOM 608 C C . SER A 1 73 ? 3.988 4.967 3.445 1.00 80.88 73 SER A C 1
ATOM 610 O O . SER A 1 73 ? 4.528 4.860 2.355 1.00 80.88 73 SER A O 1
ATOM 612 N N . LYS A 1 74 ? 4.663 4.717 4.576 1.00 82.44 74 LYS A N 1
ATOM 613 C CA . LYS A 1 74 ? 6.095 4.353 4.596 1.00 82.44 74 LYS A CA 1
ATOM 614 C C . LYS A 1 74 ? 6.414 3.075 3.813 1.00 82.44 74 LYS A C 1
ATOM 616 O O . LYS A 1 74 ? 7.494 2.982 3.236 1.00 82.44 74 LYS A O 1
ATOM 621 N N . LEU A 1 75 ? 5.494 2.108 3.763 1.00 77.62 75 LEU A N 1
ATOM 622 C CA . LEU A 1 75 ? 5.632 0.931 2.897 1.00 77.62 75 LEU A CA 1
ATOM 623 C C . LEU A 1 75 ? 5.443 1.275 1.421 1.00 77.62 75 LEU A C 1
ATOM 625 O O . LEU A 1 75 ? 6.216 0.824 0.581 1.00 77.62 75 LEU A O 1
ATOM 629 N N . CYS A 1 76 ? 4.425 2.072 1.106 1.00 71.81 76 CYS A N 1
ATOM 630 C CA . CYS A 1 76 ? 4.086 2.433 -0.268 1.00 71.81 76 CYS A CA 1
ATOM 631 C C . CYS A 1 76 ? 5.070 3.448 -0.875 1.00 71.81 76 CYS A C 1
ATOM 633 O O . CYS A 1 76 ? 5.256 3.464 -2.089 1.00 71.81 76 CYS A O 1
ATOM 635 N N . TRP A 1 77 ? 5.723 4.264 -0.046 1.00 64.19 77 TRP A N 1
ATOM 636 C CA . TRP A 1 77 ? 6.605 5.370 -0.438 1.00 64.19 77 TRP A CA 1
ATOM 637 C C . TRP A 1 77 ? 8.092 5.041 -0.366 1.00 64.19 77 TRP A C 1
ATOM 639 O O . TRP A 1 77 ? 8.912 5.941 -0.536 1.00 64.19 77 TRP A O 1
ATOM 649 N N . GLY A 1 78 ? 8.455 3.778 -0.128 1.00 52.88 78 GLY A N 1
ATOM 650 C CA . GLY A 1 78 ? 9.806 3.328 0.222 1.00 52.88 78 GLY A CA 1
ATOM 651 C C . GLY A 1 78 ? 10.974 3.667 -0.723 1.00 52.88 78 GLY A C 1
ATOM 652 O O . GLY A 1 78 ? 12.047 3.111 -0.519 1.00 52.88 78 GLY A O 1
ATOM 653 N N . VAL A 1 79 ? 10.837 4.547 -1.726 1.00 43.50 79 VAL A N 1
ATOM 654 C CA . VAL A 1 79 ? 11.962 5.029 -2.552 1.00 43.50 79 VAL A CA 1
ATOM 655 C C . VAL A 1 79 ? 11.818 6.469 -3.089 1.00 43.50 79 VAL A C 1
ATOM 657 O O . VAL A 1 79 ? 12.804 7.012 -3.573 1.00 43.50 79 VAL A O 1
ATOM 660 N N . SER A 1 80 ? 10.671 7.155 -2.977 1.00 41.41 80 SER A N 1
ATOM 661 C CA . SER A 1 80 ? 10.527 8.511 -3.561 1.00 41.41 80 SER A CA 1
ATOM 662 C C . SER A 1 80 ? 11.330 9.608 -2.838 1.00 41.41 80 SER A C 1
ATOM 664 O O . SER A 1 80 ? 11.412 10.726 -3.337 1.00 41.41 80 SER A O 1
ATOM 666 N N . SER A 1 81 ? 11.950 9.295 -1.692 1.00 40.19 81 SER A N 1
ATOM 667 C CA . SER A 1 81 ? 12.855 10.205 -0.970 1.00 40.19 81 SER A CA 1
ATOM 668 C C . SER A 1 81 ? 14.346 9.978 -1.276 1.00 40.19 81 SER A C 1
ATOM 670 O O . SER A 1 81 ? 15.191 10.750 -0.835 1.00 40.19 81 SER A O 1
ATOM 672 N N . LEU A 1 82 ? 14.705 8.988 -2.106 1.00 33.97 82 LEU A N 1
ATOM 673 C CA . LEU A 1 82 ? 15.977 9.051 -2.834 1.00 33.97 82 LEU A CA 1
ATOM 674 C C . LEU A 1 82 ? 15.742 9.921 -4.066 1.00 33.97 82 LEU A C 1
ATOM 676 O O . LEU A 1 82 ? 15.651 9.429 -5.189 1.00 33.97 82 LEU A O 1
ATOM 680 N N . ARG A 1 83 ? 15.592 11.228 -3.827 1.00 36.84 83 ARG A N 1
ATOM 681 C CA . ARG A 1 83 ? 15.789 12.249 -4.851 1.00 36.84 83 ARG A CA 1
ATOM 682 C C . ARG A 1 83 ? 17.187 12.031 -5.429 1.00 36.84 83 ARG A C 1
ATOM 684 O O . ARG A 1 83 ? 18.179 12.492 -4.879 1.00 36.84 83 ARG A O 1
ATOM 691 N N . ILE A 1 84 ? 17.267 11.289 -6.525 1.00 32.12 84 ILE A N 1
ATOM 692 C CA . ILE A 1 84 ? 18.286 11.546 -7.525 1.00 32.12 84 ILE A CA 1
ATOM 693 C C . ILE A 1 84 ? 17.849 12.878 -8.129 1.00 32.12 84 ILE A C 1
ATOM 695 O O . ILE A 1 84 ? 16.944 12.933 -8.959 1.00 32.12 84 ILE A O 1
ATOM 699 N N . GLU A 1 85 ? 18.435 13.965 -7.640 1.00 34.78 85 GLU A N 1
ATOM 700 C CA . GLU A 1 85 ? 18.539 15.200 -8.405 1.00 34.78 85 GLU A CA 1
ATOM 701 C C . GLU A 1 85 ? 19.395 14.889 -9.640 1.00 34.78 85 GLU A C 1
ATOM 703 O O . GLU A 1 85 ? 20.593 15.146 -9.679 1.00 34.78 85 GLU A O 1
ATOM 708 N N . THR A 1 86 ? 18.816 14.257 -10.658 1.00 34.12 86 THR A N 1
ATOM 709 C CA . THR A 1 86 ? 19.395 14.322 -11.997 1.00 34.12 86 THR A CA 1
ATOM 710 C C . THR A 1 86 ? 18.948 15.641 -12.583 1.00 34.12 86 THR A C 1
ATOM 712 O O . THR A 1 86 ? 17.846 15.762 -13.112 1.00 34.12 86 THR A O 1
ATOM 715 N N . SER A 1 87 ? 19.835 16.622 -12.491 1.00 33.56 87 SER A N 1
ATOM 716 C CA . SER A 1 87 ? 19.809 17.909 -13.183 1.00 33.56 87 SER A CA 1
ATOM 717 C C . SER A 1 87 ? 19.934 17.784 -14.711 1.00 33.56 87 SER A C 1
ATOM 719 O O . SER A 1 87 ? 20.471 18.672 -15.366 1.00 33.56 87 SER A O 1
ATOM 721 N N . ILE A 1 88 ? 19.454 16.693 -15.314 1.00 44.06 88 ILE A N 1
ATOM 722 C CA . ILE A 1 88 ? 19.575 16.469 -16.754 1.00 44.06 88 ILE A CA 1
ATOM 723 C C . ILE A 1 88 ? 18.177 16.282 -17.341 1.00 44.06 88 ILE A C 1
ATOM 725 O O . ILE A 1 88 ? 17.583 15.215 -17.165 1.00 44.06 88 ILE A O 1
ATOM 729 N N . PRO A 1 89 ? 17.641 17.279 -18.066 1.00 41.72 89 PRO A N 1
ATOM 730 C CA . PRO A 1 89 ? 16.496 17.043 -18.922 1.00 41.72 89 PRO A CA 1
ATOM 731 C C . PRO A 1 89 ? 16.929 16.104 -20.053 1.00 41.72 89 PRO A C 1
ATOM 733 O O . PRO A 1 89 ? 17.763 16.447 -20.891 1.00 41.72 89 PRO A O 1
ATOM 736 N N . PHE A 1 90 ? 16.365 14.897 -20.080 1.00 38.62 90 PHE A N 1
ATOM 737 C CA . PHE A 1 90 ? 16.386 14.081 -21.286 1.00 38.62 90 PHE A CA 1
ATOM 738 C C . PHE A 1 90 ? 15.415 14.717 -22.281 1.00 38.62 90 PHE A C 1
ATOM 740 O O . PHE A 1 90 ? 14.202 14.645 -22.102 1.00 38.62 90 PHE A O 1
ATOM 747 N N . VAL A 1 91 ? 15.961 15.368 -23.305 1.00 37.09 91 VAL A N 1
ATOM 748 C CA . VAL A 1 91 ? 15.206 15.851 -24.462 1.00 37.09 91 VAL A CA 1
ATOM 749 C C . VAL A 1 91 ? 15.148 14.698 -25.467 1.00 37.09 91 VAL A C 1
ATOM 751 O O . VAL A 1 91 ? 16.186 14.362 -26.043 1.00 37.09 91 VAL A O 1
ATOM 754 N N . PRO A 1 92 ? 13.989 14.059 -25.713 1.00 38.69 92 PRO A N 1
ATOM 755 C CA . PRO A 1 92 ? 13.856 13.197 -26.871 1.00 38.69 92 PRO A CA 1
ATOM 756 C C . PRO A 1 92 ? 13.796 14.114 -28.091 1.00 38.69 92 PRO A C 1
ATOM 758 O O . PRO A 1 92 ? 12.814 14.830 -28.296 1.00 38.69 92 PRO A O 1
ATOM 761 N N . SER A 1 93 ? 14.856 14.123 -28.895 1.00 40.09 93 SER A N 1
ATOM 762 C CA . SER A 1 93 ? 14.818 14.784 -30.194 1.00 40.09 93 SER A CA 1
ATOM 763 C C . SER A 1 93 ? 13.690 14.183 -31.036 1.00 40.09 93 SER A C 1
ATOM 765 O O . SER A 1 93 ? 13.721 13.007 -31.392 1.00 40.09 93 SER A O 1
ATOM 767 N N . SER A 1 94 ? 12.725 15.043 -31.363 1.00 44.88 94 SER A N 1
ATOM 768 C CA . SER A 1 94 ? 11.819 14.931 -32.508 1.00 44.88 94 SER A CA 1
ATOM 769 C C . SER A 1 94 ? 10.709 13.878 -32.413 1.00 44.88 94 SER A C 1
ATOM 771 O O . SER A 1 94 ? 10.681 12.906 -33.164 1.00 44.88 94 SER A O 1
ATOM 773 N N . VAL A 1 95 ? 9.694 14.166 -31.597 1.00 39.50 95 VAL A N 1
ATOM 774 C CA . VAL A 1 95 ? 8.308 13.825 -31.948 1.00 39.50 95 VAL A CA 1
ATOM 775 C C . VAL A 1 95 ? 7.509 15.120 -31.917 1.00 39.50 95 VAL A C 1
ATOM 777 O O . VAL A 1 95 ? 7.195 15.649 -30.857 1.00 39.50 95 VAL A O 1
ATOM 780 N N . THR A 1 96 ? 7.219 15.659 -33.098 1.00 45.47 96 THR A N 1
ATOM 781 C CA . THR A 1 96 ? 6.215 16.703 -33.318 1.00 45.47 96 THR A CA 1
ATOM 782 C C . THR A 1 96 ? 4.835 16.121 -33.022 1.00 45.47 96 THR A C 1
ATOM 784 O O . THR A 1 96 ? 4.112 15.712 -33.927 1.00 45.47 96 THR A O 1
ATOM 787 N N . ALA A 1 97 ? 4.497 16.024 -31.743 1.00 42.59 97 ALA A N 1
ATOM 788 C CA . ALA A 1 97 ? 3.126 15.943 -31.272 1.00 42.59 97 ALA A CA 1
ATOM 789 C C . ALA A 1 97 ? 2.841 17.268 -30.561 1.00 42.59 97 ALA A C 1
ATOM 791 O O . ALA A 1 97 ? 3.632 17.695 -29.721 1.00 42.59 97 ALA A O 1
ATOM 792 N N . SER A 1 98 ? 1.765 17.939 -30.975 1.00 44.88 98 SER A N 1
ATOM 793 C CA . SER A 1 98 ? 1.324 19.223 -30.430 1.00 44.88 98 SER A CA 1
ATOM 794 C C . SER A 1 98 ? 1.269 19.167 -28.896 1.00 44.88 98 SER A C 1
ATOM 796 O O . SER A 1 98 ? 0.567 18.346 -28.306 1.00 44.88 98 SER A O 1
ATOM 798 N N . LEU A 1 99 ? 2.091 20.021 -28.289 1.00 44.72 99 LEU A N 1
ATOM 799 C CA . LEU A 1 99 ? 2.369 20.170 -26.865 1.00 44.72 99 LEU A CA 1
ATOM 800 C C . LEU A 1 99 ? 1.559 21.358 -26.316 1.00 44.72 99 LEU A C 1
ATOM 802 O O . LEU A 1 99 ? 2.127 22.253 -25.705 1.00 44.72 99 LEU A O 1
ATOM 806 N N . GLU A 1 100 ? 0.256 21.423 -26.597 1.00 44.28 100 GLU A N 1
ATOM 807 C CA . GLU A 1 100 ? -0.586 22.541 -26.125 1.00 44.28 100 GLU A CA 1
ATOM 808 C C . GLU A 1 100 ? -1.578 22.148 -25.017 1.00 44.28 100 GLU A C 1
ATOM 810 O O . GLU A 1 100 ? -2.044 23.019 -24.295 1.00 44.28 100 GLU A O 1
ATOM 815 N N . ASP A 1 101 ? -1.793 20.853 -24.754 1.00 41.69 101 ASP A N 1
ATOM 816 C CA . ASP A 1 101 ? -2.676 20.390 -23.661 1.00 41.69 101 ASP A CA 1
ATOM 817 C C . ASP A 1 101 ? -1.938 19.981 -22.372 1.00 41.69 101 ASP A C 1
ATOM 819 O O . ASP A 1 101 ? -2.537 19.513 -21.400 1.00 41.69 101 ASP A O 1
ATOM 823 N N . LEU A 1 102 ? -0.617 20.152 -22.328 1.00 48.72 102 LEU A N 1
ATOM 824 C CA . LEU A 1 102 ? 0.205 19.796 -21.173 1.00 48.72 102 LEU A CA 1
ATOM 825 C C . LEU A 1 102 ? 1.120 20.953 -20.784 1.00 48.72 102 LEU A C 1
ATOM 827 O O . LEU A 1 102 ? 2.329 20.824 -20.924 1.00 48.72 102 LEU A O 1
ATOM 831 N N . GLN A 1 103 ? 0.548 22.053 -20.283 1.00 47.38 103 GLN A N 1
ATOM 832 C CA . GLN A 1 103 ? 1.059 22.822 -19.132 1.00 47.38 103 GLN A CA 1
ATOM 833 C C . GLN A 1 103 ? 0.426 24.214 -19.054 1.00 47.38 103 GLN A C 1
ATOM 835 O O . GLN A 1 103 ? 0.737 25.087 -19.853 1.00 47.38 103 GLN A O 1
ATOM 840 N N . THR A 1 104 ? -0.349 24.460 -17.997 1.00 38.88 104 THR A N 1
ATOM 841 C CA . THR A 1 104 ? -0.121 25.611 -17.098 1.00 38.88 104 THR A CA 1
ATOM 842 C C . THR A 1 104 ? -0.992 25.467 -15.848 1.00 38.88 104 THR A C 1
ATOM 844 O O . THR A 1 104 ? -2.144 25.884 -15.794 1.00 38.88 104 THR A O 1
ATOM 847 N N . ARG A 1 105 ? -0.432 24.841 -14.810 1.00 40.09 105 ARG A N 1
ATOM 848 C CA . ARG A 1 105 ? -0.796 25.153 -13.425 1.00 40.09 105 ARG A CA 1
ATOM 849 C C . ARG A 1 105 ? 0.476 25.594 -12.721 1.00 40.09 105 ARG A C 1
ATOM 851 O O . ARG A 1 105 ? 1.505 24.936 -12.857 1.00 40.09 105 ARG A O 1
ATOM 858 N N . ASP A 1 106 ? 0.368 26.746 -12.076 1.00 38.31 106 ASP A N 1
ATOM 859 C CA . ASP A 1 106 ? 1.446 27.495 -11.441 1.00 38.31 106 ASP A CA 1
ATOM 860 C C . ASP A 1 106 ? 2.248 26.634 -10.447 1.00 38.31 106 ASP A C 1
ATOM 862 O O . ASP A 1 106 ? 1.637 25.862 -9.703 1.00 38.31 106 ASP A O 1
ATOM 866 N N . PRO A 1 107 ? 3.587 26.753 -10.370 1.00 48.72 107 PRO A N 1
ATOM 867 C CA . PRO A 1 107 ? 4.404 25.937 -9.470 1.00 48.72 107 PRO A CA 1
ATOM 868 C C . PRO A 1 107 ? 4.355 26.346 -7.988 1.00 48.72 107 PRO A C 1
ATOM 870 O O . PRO A 1 107 ? 5.165 25.831 -7.219 1.00 48.72 107 PRO A O 1
ATOM 873 N N . GLN A 1 108 ? 3.494 27.285 -7.578 1.00 46.00 108 GLN A N 1
ATOM 874 C CA . GLN A 1 108 ? 3.666 27.978 -6.295 1.00 46.00 108 GLN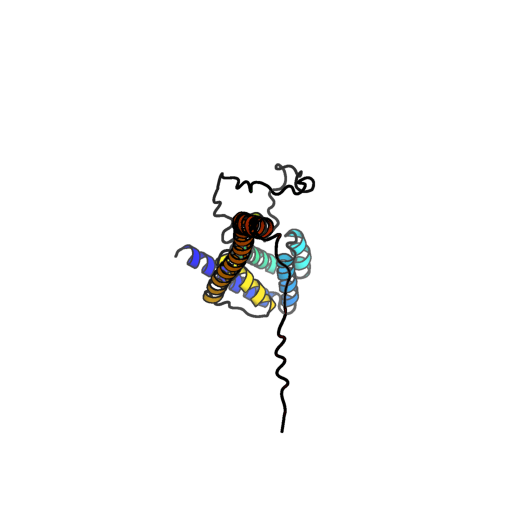 A CA 1
ATOM 875 C C . GLN A 1 108 ? 2.616 27.715 -5.208 1.00 46.00 108 GLN A C 1
ATOM 877 O O . GLN A 1 108 ? 2.806 28.205 -4.102 1.00 46.00 108 GLN A O 1
ATOM 882 N N . ASP A 1 109 ? 1.594 26.890 -5.441 1.00 42.12 109 ASP A N 1
ATOM 883 C CA . ASP A 1 109 ? 0.613 26.563 -4.402 1.00 42.12 109 ASP A CA 1
ATOM 884 C C . ASP A 1 109 ? 0.240 25.080 -4.414 1.00 42.12 109 ASP A C 1
ATOM 886 O O . ASP A 1 109 ? -0.004 24.482 -5.460 1.00 42.12 109 ASP A O 1
ATOM 890 N N . VAL A 1 110 ? 0.121 24.528 -3.206 1.00 49.72 110 VAL A N 1
ATOM 891 C CA . VAL A 1 110 ? -0.125 23.124 -2.849 1.00 49.72 110 VAL A CA 1
ATOM 892 C C . VAL A 1 110 ? 1.159 22.293 -2.789 1.00 49.72 110 VAL A C 1
ATOM 894 O O . VAL A 1 110 ? 1.557 21.606 -3.730 1.00 49.72 110 VAL A O 1
ATOM 897 N N . GLU A 1 111 ? 1.765 22.280 -1.597 1.00 48.66 111 GLU A N 1
ATOM 898 C CA . GLU A 1 111 ? 2.405 21.068 -1.088 1.00 48.66 111 GLU A CA 1
ATOM 899 C C . GLU A 1 111 ? 1.409 19.911 -1.271 1.00 48.66 111 GLU A C 1
ATOM 901 O O . GLU A 1 111 ? 0.446 19.767 -0.519 1.00 48.66 111 GLU A O 1
ATOM 906 N N . ASP A 1 112 ? 1.578 19.142 -2.349 1.00 50.50 112 ASP A N 1
ATOM 907 C CA . ASP A 1 112 ? 0.728 18.010 -2.719 1.00 50.50 112 ASP A CA 1
ATOM 908 C C . ASP A 1 112 ? 1.019 16.829 -1.778 1.00 50.50 112 ASP A C 1
ATOM 910 O O . ASP A 1 112 ? 1.578 15.799 -2.152 1.00 50.50 112 ASP A O 1
ATOM 914 N N . GLU A 1 113 ? 0.662 17.007 -0.505 1.00 45.34 113 GLU A N 1
ATOM 915 C CA . GLU A 1 113 ? 0.682 15.998 0.560 1.00 45.34 113 GLU A CA 1
ATOM 916 C C . GLU A 1 113 ? -0.294 14.830 0.289 1.00 45.34 113 GLU A C 1
ATOM 918 O O . GLU A 1 113 ? -0.356 13.863 1.050 1.00 45.34 113 GLU A O 1
ATOM 923 N N . GLY A 1 114 ? -1.095 14.890 -0.779 1.00 47.19 114 GLY A N 1
ATOM 924 C CA . GLY A 1 114 ? -2.312 14.092 -0.884 1.00 47.19 114 GLY A CA 1
ATOM 925 C C . GLY A 1 114 ? -2.200 12.772 -1.637 1.00 47.19 114 GLY A C 1
ATOM 926 O O . GLY A 1 114 ? -2.950 11.839 -1.338 1.00 47.19 114 GLY A O 1
ATOM 927 N N . VAL A 1 115 ? -1.312 12.649 -2.627 1.00 46.94 115 VAL A N 1
ATOM 928 C CA . VAL A 1 115 ? -1.374 11.503 -3.546 1.00 46.94 115 VAL A CA 1
ATOM 929 C C . VAL A 1 115 ? -0.452 10.380 -3.076 1.00 46.94 115 VAL A C 1
ATOM 931 O O . VAL A 1 115 ? 0.709 10.272 -3.470 1.00 46.94 115 VAL A O 1
ATOM 934 N N . LEU A 1 116 ? -1.021 9.469 -2.277 1.00 50.94 116 LEU A N 1
ATOM 935 C CA . LEU A 1 116 ? -0.383 8.268 -1.708 1.00 50.94 116 LEU A CA 1
ATOM 936 C C . LEU A 1 116 ? 0.373 7.395 -2.734 1.00 50.94 116 LEU A C 1
ATOM 938 O O . LEU A 1 116 ? 1.238 6.602 -2.368 1.00 50.94 116 LEU A O 1
ATOM 942 N N . PHE A 1 117 ? 0.104 7.561 -4.026 1.00 51.41 117 PHE A N 1
ATOM 943 C CA . PHE A 1 117 ? 0.889 6.977 -5.103 1.00 51.41 117 PHE A CA 1
ATOM 944 C C . PHE A 1 117 ? 1.318 8.062 -6.077 1.00 51.41 117 PHE A C 1
ATOM 946 O O . PHE A 1 117 ? 0.609 8.335 -7.054 1.00 51.41 117 PHE A O 1
ATOM 953 N N . LYS A 1 118 ? 2.520 8.616 -5.873 1.00 53.44 118 LYS A N 1
ATOM 954 C CA . LYS A 1 118 ? 3.215 9.331 -6.945 1.00 53.44 118 LYS A CA 1
ATOM 955 C C . LYS A 1 118 ? 3.182 8.422 -8.178 1.00 53.44 118 LYS A C 1
ATOM 957 O O . LYS A 1 118 ? 3.520 7.234 -8.102 1.00 53.44 118 LYS A O 1
ATOM 962 N N . LYS A 1 119 ? 2.616 8.923 -9.282 1.00 54.19 119 LYS A N 1
ATOM 963 C CA . LYS A 1 119 ? 2.447 8.150 -10.520 1.00 54.19 119 LYS A CA 1
ATOM 964 C C . LYS A 1 119 ? 3.816 7.556 -10.861 1.00 54.19 119 LYS A C 1
ATOM 966 O O . LYS A 1 119 ? 4.759 8.303 -11.051 1.00 54.19 119 LYS A O 1
ATOM 971 N N . THR A 1 120 ? 3.928 6.233 -10.978 1.00 53.75 120 THR A N 1
ATOM 972 C CA . THR A 1 120 ? 5.162 5.588 -11.480 1.00 53.75 120 THR A CA 1
ATOM 973 C C . THR A 1 120 ? 5.532 6.134 -12.868 1.00 53.75 120 THR A C 1
ATOM 975 O O . THR A 1 120 ? 6.696 6.199 -13.229 1.00 53.75 120 THR A O 1
ATOM 978 N N . TYR A 1 121 ? 4.525 6.624 -13.599 1.00 53.69 121 TYR A N 1
ATOM 979 C CA . TYR A 1 121 ? 4.663 7.364 -14.850 1.00 53.69 121 TYR A CA 1
ATOM 980 C C . TYR A 1 121 ? 5.295 8.758 -14.713 1.00 53.69 121 TYR A C 1
ATOM 982 O O . TYR A 1 121 ? 5.857 9.238 -15.686 1.00 53.69 121 TYR A O 1
ATOM 990 N N . ALA A 1 122 ? 5.214 9.412 -13.550 1.00 59.72 122 ALA A N 1
ATOM 991 C CA . ALA A 1 122 ? 5.793 10.743 -13.350 1.00 59.72 122 ALA A CA 1
ATOM 992 C C . ALA A 1 122 ? 7.324 10.696 -13.317 1.00 59.72 122 ALA A C 1
ATOM 994 O O . ALA A 1 122 ? 7.971 11.583 -13.855 1.00 59.72 122 ALA A O 1
ATOM 995 N N . ASP A 1 123 ? 7.895 9.637 -12.739 1.00 65.94 123 ASP A N 1
ATOM 996 C CA . ASP A 1 123 ? 9.347 9.490 -12.617 1.00 65.94 123 ASP A CA 1
ATOM 997 C C . ASP A 1 123 ? 9.962 8.735 -13.821 1.00 65.94 123 ASP A C 1
ATOM 999 O O . ASP A 1 123 ? 11.149 8.419 -13.789 1.00 65.94 123 ASP A O 1
ATOM 1003 N N . LEU A 1 124 ? 9.154 8.392 -14.847 1.00 73.88 124 LEU A N 1
ATOM 1004 C CA . LEU A 1 124 ? 9.530 7.644 -16.067 1.00 73.88 124 LEU A CA 1
ATOM 1005 C C . LEU A 1 124 ? 10.426 6.411 -15.818 1.00 73.88 124 LEU A C 1
ATOM 1007 O O . LEU A 1 124 ? 11.175 5.969 -16.690 1.00 73.88 124 LEU A O 1
ATOM 1011 N N . SER A 1 125 ? 10.341 5.832 -14.623 1.00 80.12 125 SER A N 1
ATOM 1012 C CA . SER A 1 125 ? 11.205 4.754 -14.158 1.00 80.12 125 SER A CA 1
ATOM 1013 C C . SER A 1 125 ? 10.386 3.516 -13.825 1.00 80.12 125 SER A C 1
ATOM 1015 O O . SER A 1 125 ? 9.208 3.577 -13.464 1.00 80.12 125 SER A O 1
ATOM 1017 N N . LEU A 1 126 ? 11.014 2.350 -13.967 1.00 83.50 126 LEU A N 1
ATOM 1018 C CA . LEU A 1 126 ? 10.385 1.101 -13.562 1.00 83.50 126 LEU A CA 1
ATOM 1019 C C . LEU A 1 126 ? 10.261 1.049 -12.034 1.00 83.50 126 LEU A C 1
ATOM 1021 O O . LEU A 1 126 ? 11.199 1.433 -11.331 1.00 83.50 126 LEU A O 1
ATOM 1025 N N . PRO A 1 127 ? 9.140 0.538 -11.493 1.00 84.94 127 PRO A N 1
ATOM 1026 C CA . PRO A 1 127 ? 8.985 0.411 -10.054 1.00 84.94 127 PRO A CA 1
ATOM 1027 C C . PRO A 1 127 ? 10.058 -0.522 -9.482 1.00 84.94 127 PRO A C 1
ATOM 1029 O O . PRO A 1 127 ? 10.258 -1.637 -9.967 1.00 84.94 127 PRO A O 1
ATOM 1032 N N . GLY A 1 128 ? 10.732 -0.073 -8.423 1.00 84.56 128 GLY A N 1
ATOM 1033 C CA . GLY A 1 128 ? 11.702 -0.893 -7.699 1.00 84.56 128 GLY A CA 1
ATOM 1034 C C . GLY A 1 128 ? 11.058 -2.097 -6.996 1.00 84.56 128 GLY A C 1
ATOM 1035 O O . GLY A 1 128 ? 9.842 -2.145 -6.793 1.00 84.56 128 GLY A O 1
ATOM 1036 N N . VAL A 1 129 ? 11.894 -3.054 -6.567 1.00 86.81 129 VAL A N 1
ATOM 1037 C CA . VAL A 1 129 ? 11.462 -4.290 -5.872 1.00 86.81 129 VAL A CA 1
ATOM 1038 C C . VAL A 1 129 ? 10.556 -3.985 -4.679 1.00 86.81 129 VAL A C 1
ATOM 1040 O O . VAL A 1 129 ? 9.564 -4.681 -4.470 1.00 86.81 129 VAL A O 1
ATOM 1043 N N . GLU A 1 130 ? 10.865 -2.928 -3.931 1.00 82.06 130 GLU A N 1
ATOM 1044 C CA . GLU A 1 130 ? 10.129 -2.577 -2.716 1.00 82.06 130 GLU A CA 1
ATOM 1045 C C . GLU A 1 130 ? 8.742 -2.013 -3.014 1.00 82.06 130 GLU A C 1
ATOM 1047 O O . GLU A 1 130 ? 7.765 -2.426 -2.392 1.00 82.06 130 GLU A O 1
ATOM 1052 N N . LEU A 1 131 ? 8.621 -1.166 -4.039 1.00 79.75 131 LEU A N 1
ATOM 1053 C CA . LEU A 1 131 ? 7.322 -0.664 -4.485 1.00 79.75 131 LEU A CA 1
ATOM 1054 C C . LEU A 1 131 ? 6.447 -1.801 -5.032 1.00 79.75 131 LEU A C 1
ATOM 1056 O O . LEU A 1 131 ? 5.251 -1.860 -4.746 1.00 79.75 131 LEU A O 1
ATOM 1060 N N . ILE A 1 132 ? 7.045 -2.736 -5.777 1.00 87.38 132 ILE A N 1
ATOM 1061 C CA . ILE A 1 132 ? 6.352 -3.949 -6.230 1.00 87.38 132 ILE A CA 1
ATOM 1062 C C . ILE A 1 132 ? 5.874 -4.755 -5.020 1.00 87.38 132 ILE A C 1
ATOM 1064 O O . ILE A 1 132 ? 4.711 -5.147 -4.967 1.00 87.38 132 ILE A O 1
ATOM 1068 N N . ARG A 1 133 ? 6.733 -4.969 -4.017 1.00 84.50 133 ARG A N 1
ATOM 1069 C CA . ARG A 1 133 ? 6.387 -5.733 -2.812 1.00 84.50 133 ARG A CA 1
ATOM 1070 C C . ARG A 1 133 ? 5.255 -5.083 -2.020 1.00 84.50 133 ARG A C 1
ATOM 1072 O O . ARG A 1 133 ? 4.333 -5.784 -1.614 1.00 84.50 133 ARG A O 1
ATOM 1079 N N . ALA A 1 134 ? 5.291 -3.766 -1.836 1.00 81.06 134 ALA A N 1
ATOM 1080 C CA . ALA A 1 134 ? 4.227 -3.023 -1.168 1.00 81.06 134 ALA A CA 1
ATOM 1081 C C . ALA A 1 134 ? 2.884 -3.193 -1.895 1.00 81.06 134 ALA A C 1
ATOM 1083 O O . ALA A 1 134 ? 1.876 -3.516 -1.267 1.00 81.06 134 ALA A O 1
ATOM 1084 N N . ARG A 1 135 ? 2.878 -3.082 -3.231 1.00 84.69 135 ARG A N 1
ATOM 1085 C CA . ARG A 1 135 ? 1.677 -3.325 -4.048 1.00 84.69 135 ARG A CA 1
ATOM 1086 C C . ARG A 1 135 ? 1.167 -4.759 -3.931 1.00 84.69 135 ARG A C 1
ATOM 1088 O O . ARG A 1 135 ? -0.038 -4.957 -3.817 1.00 84.69 135 ARG A O 1
ATOM 1095 N N . LEU A 1 136 ? 2.059 -5.750 -3.906 1.00 88.81 136 LEU A N 1
ATOM 1096 C CA . LEU A 1 136 ? 1.664 -7.144 -3.695 1.00 88.81 136 LEU A CA 1
ATOM 1097 C C . LEU A 1 136 ? 1.014 -7.352 -2.328 1.00 88.81 136 LEU A C 1
ATOM 1099 O O . LEU A 1 136 ? 0.023 -8.066 -2.251 1.00 88.81 136 LEU A O 1
ATOM 1103 N N . TYR A 1 137 ? 1.525 -6.727 -1.263 1.00 84.44 137 TYR A N 1
ATOM 1104 C CA . TYR A 1 137 ? 0.900 -6.811 0.060 1.00 84.44 137 TYR A CA 1
ATOM 1105 C C . TYR A 1 137 ? -0.514 -6.234 0.068 1.00 84.44 137 TYR A C 1
ATOM 1107 O O . TYR A 1 137 ? -1.410 -6.836 0.652 1.00 84.44 137 TYR A O 1
ATOM 1115 N N . LEU A 1 138 ? -0.729 -5.113 -0.618 1.00 82.75 138 LEU A N 1
ATOM 1116 C CA . LEU A 1 138 ? -2.054 -4.511 -0.748 1.00 82.75 138 LEU A CA 1
ATOM 1117 C C . LEU A 1 138 ? -3.035 -5.432 -1.484 1.00 82.75 138 LEU A C 1
ATOM 1119 O O . LEU A 1 138 ? -4.155 -5.622 -1.020 1.00 82.75 138 LEU A O 1
ATOM 1123 N N . MET A 1 139 ? -2.602 -6.057 -2.583 1.00 84.50 139 MET A N 1
ATOM 1124 C CA . MET A 1 139 ? -3.428 -7.023 -3.322 1.00 84.50 139 MET A CA 1
ATOM 1125 C C . MET A 1 139 ? -3.664 -8.314 -2.531 1.00 84.50 139 MET A C 1
ATOM 1127 O O . MET A 1 139 ? -4.764 -8.862 -2.536 1.00 84.50 139 MET A O 1
ATOM 1131 N N . ALA A 1 140 ? -2.651 -8.781 -1.803 1.00 87.06 140 ALA A N 1
ATOM 1132 C CA . ALA A 1 140 ? -2.767 -9.925 -0.912 1.00 87.06 140 ALA A CA 1
ATOM 1133 C C . ALA A 1 140 ? -3.817 -9.660 0.174 1.00 87.06 140 ALA A C 1
ATOM 1135 O O . ALA A 1 140 ? -4.644 -10.525 0.442 1.00 87.06 140 ALA A O 1
ATOM 1136 N N . TRP A 1 141 ? -3.835 -8.459 0.756 1.00 82.56 141 TRP A N 1
ATOM 1137 C CA . TRP A 1 141 ? -4.819 -8.093 1.774 1.00 82.56 141 TRP A CA 1
ATOM 1138 C C . TRP A 1 141 ? -6.248 -8.040 1.240 1.00 82.56 141 TRP A C 1
ATOM 1140 O O . TRP A 1 141 ? -7.140 -8.484 1.961 1.00 82.56 141 TRP A O 1
ATOM 1150 N N . ASP A 1 142 ? -6.443 -7.569 0.006 1.00 74.81 142 ASP A N 1
ATOM 1151 C CA . ASP A 1 142 ? -7.736 -7.602 -0.696 1.00 74.81 142 ASP A CA 1
ATOM 1152 C C . ASP A 1 142 ? -8.225 -9.048 -0.900 1.00 74.81 142 ASP A C 1
ATOM 1154 O O . ASP A 1 142 ? -9.399 -9.358 -0.741 1.00 74.81 142 ASP A O 1
ATOM 1158 N N . SER A 1 143 ? -7.291 -9.975 -1.133 1.00 83.50 143 SER A N 1
ATOM 1159 C CA . SER A 1 143 ? -7.570 -11.412 -1.284 1.00 83.50 143 SER A CA 1
ATOM 1160 C C . SER A 1 143 ? -7.619 -12.185 0.047 1.00 83.50 143 SER A C 1
ATOM 1162 O O . SER A 1 143 ? -7.635 -13.413 0.050 1.00 83.50 143 SER A O 1
ATOM 1164 N N . GLY A 1 144 ? -7.563 -11.501 1.197 1.00 81.50 144 GLY A N 1
ATOM 1165 C CA . GLY A 1 144 ? -7.557 -12.135 2.523 1.00 81.50 144 GLY A CA 1
ATOM 1166 C C . GLY A 1 144 ? -6.229 -12.787 2.941 1.00 81.50 144 GLY A C 1
ATOM 1167 O O . GLY A 1 144 ? -6.123 -13.320 4.047 1.00 81.50 144 GLY A O 1
ATOM 1168 N N . LEU A 1 145 ? -5.186 -12.700 2.116 1.00 86.19 145 LEU A N 1
ATOM 1169 C CA . LEU A 1 145 ? -3.844 -13.182 2.428 1.00 86.19 145 LEU A CA 1
ATOM 1170 C C . LEU A 1 145 ? -3.117 -12.209 3.374 1.00 86.19 145 LEU A C 1
ATOM 1172 O O . LEU A 1 145 ? -3.416 -11.015 3.455 1.00 86.19 145 LEU A O 1
ATOM 1176 N N . THR A 1 146 ? -2.145 -12.718 4.131 1.00 81.06 146 THR A N 1
ATOM 1177 C CA . THR A 1 146 ? -1.388 -11.928 5.124 1.00 81.06 146 THR A CA 1
ATOM 1178 C C . THR A 1 146 ? 0.087 -11.777 4.780 1.00 81.06 146 THR A C 1
ATOM 1180 O O . THR A 1 146 ? 0.719 -10.827 5.246 1.00 81.06 146 THR A O 1
ATOM 1183 N N . HIS A 1 147 ? 0.630 -12.675 3.957 1.00 86.25 147 HIS A N 1
ATOM 1184 C CA . HIS A 1 147 ? 2.054 -12.760 3.669 1.00 86.25 147 HIS A CA 1
ATOM 1185 C C . HIS A 1 147 ? 2.331 -12.775 2.164 1.00 86.25 147 HIS A C 1
ATOM 1187 O O . HIS A 1 147 ? 1.618 -13.418 1.397 1.00 86.25 147 HIS A O 1
ATOM 1193 N N . VAL A 1 148 ? 3.411 -12.101 1.765 1.00 87.94 148 VAL A N 1
ATOM 1194 C CA . VAL A 1 148 ? 3.967 -12.135 0.410 1.00 87.94 148 VAL A CA 1
ATOM 1195 C C . VAL A 1 148 ? 5.453 -12.454 0.520 1.00 87.94 148 VAL A C 1
ATOM 1197 O O . VAL A 1 148 ? 6.209 -11.717 1.162 1.00 87.94 148 VAL A O 1
ATOM 1200 N N . ASP A 1 149 ? 5.889 -13.541 -0.120 1.00 91.00 149 ASP A N 1
ATOM 1201 C CA . ASP A 1 149 ? 7.308 -13.898 -0.150 1.00 91.00 149 ASP A CA 1
ATOM 1202 C C . ASP A 1 149 ? 8.121 -12.800 -0.859 1.00 91.00 149 ASP A C 1
ATOM 1204 O O . ASP A 1 149 ? 7.820 -12.380 -1.978 1.00 91.00 149 ASP A O 1
ATOM 1208 N N . SER A 1 150 ? 9.187 -12.348 -0.196 1.00 85.12 150 SER A N 1
ATOM 1209 C CA . SER A 1 150 ? 10.179 -11.403 -0.722 1.00 85.12 150 SER A CA 1
ATOM 1210 C C . SER A 1 150 ? 10.744 -11.772 -2.101 1.00 85.12 150 SER A C 1
ATOM 1212 O O . SER A 1 150 ? 11.106 -10.893 -2.881 1.00 85.12 150 SER A O 1
ATOM 1214 N N . LYS A 1 151 ? 10.817 -13.064 -2.431 1.00 92.50 151 LYS A N 1
ATOM 1215 C CA . LYS A 1 151 ? 11.345 -13.548 -3.709 1.00 92.50 151 LYS A CA 1
ATOM 1216 C C . LYS A 1 151 ? 10.415 -13.207 -4.871 1.00 92.50 151 LYS A C 1
ATOM 1218 O O . LYS A 1 151 ? 10.898 -12.985 -5.979 1.00 92.50 151 LYS A O 1
ATOM 1223 N N . VAL A 1 152 ? 9.108 -13.107 -4.619 1.00 94.69 152 VAL A N 1
ATOM 1224 C CA . VAL A 1 152 ? 8.095 -12.842 -5.652 1.00 94.69 152 VAL A CA 1
ATOM 1225 C C . VAL A 1 152 ? 8.255 -11.437 -6.226 1.00 94.69 152 VAL A C 1
ATOM 1227 O O . VAL A 1 152 ? 8.250 -11.272 -7.444 1.00 94.69 152 VAL A O 1
ATOM 1230 N N . SER A 1 153 ? 8.480 -10.420 -5.387 1.00 91.06 153 SER A N 1
ATOM 1231 C CA . SER A 1 153 ? 8.695 -9.052 -5.878 1.00 91.06 153 SER A CA 1
ATOM 1232 C C . SER A 1 153 ? 9.985 -8.926 -6.691 1.00 91.06 153 SER A C 1
ATOM 1234 O O . SER A 1 153 ? 10.010 -8.228 -7.706 1.00 91.06 153 SER A O 1
ATOM 1236 N N . ARG A 1 154 ? 11.049 -9.642 -6.299 1.00 91.56 154 ARG A N 1
ATOM 1237 C CA . ARG A 1 154 ? 12.304 -9.696 -7.063 1.00 91.56 154 ARG A CA 1
ATOM 1238 C C . ARG A 1 154 ? 12.109 -10.380 -8.415 1.00 91.56 154 ARG A C 1
ATOM 1240 O O . ARG A 1 154 ? 12.595 -9.864 -9.419 1.00 91.56 154 ARG A O 1
ATOM 1247 N N . LEU A 1 155 ? 11.393 -11.503 -8.444 1.00 97.00 155 LEU A N 1
ATOM 1248 C CA . LEU A 1 155 ? 11.068 -12.217 -9.677 1.00 97.00 155 LEU A CA 1
ATOM 1249 C C . LEU A 1 155 ? 10.256 -11.331 -10.629 1.00 97.00 155 LEU A C 1
ATOM 1251 O O . LEU A 1 155 ? 10.616 -11.208 -11.796 1.00 97.00 155 LEU A O 1
ATOM 1255 N N . LEU A 1 156 ? 9.223 -10.651 -10.124 1.00 95.69 156 LEU A N 1
ATOM 1256 C CA . LEU A 1 156 ? 8.402 -9.731 -10.916 1.00 95.69 156 LEU A CA 1
ATOM 1257 C C . LEU A 1 156 ? 9.201 -8.545 -11.456 1.00 95.69 156 LEU A C 1
ATOM 1259 O O . LEU A 1 156 ? 9.031 -8.172 -12.614 1.00 95.69 156 LEU A O 1
ATOM 1263 N N . HIS A 1 157 ? 10.113 -7.980 -10.662 1.00 93.44 157 HIS A N 1
ATOM 1264 C CA . HIS A 1 157 ? 10.993 -6.919 -11.145 1.00 93.44 157 HIS A CA 1
ATOM 1265 C C . HIS A 1 157 ? 11.880 -7.406 -12.303 1.00 93.44 157 HIS A C 1
ATOM 1267 O O . HIS A 1 157 ? 11.991 -6.725 -13.322 1.00 93.44 157 HIS A O 1
ATOM 1273 N N . ILE A 1 158 ? 12.478 -8.597 -12.185 1.00 95.38 158 ILE A N 1
ATOM 1274 C CA . ILE A 1 158 ? 13.283 -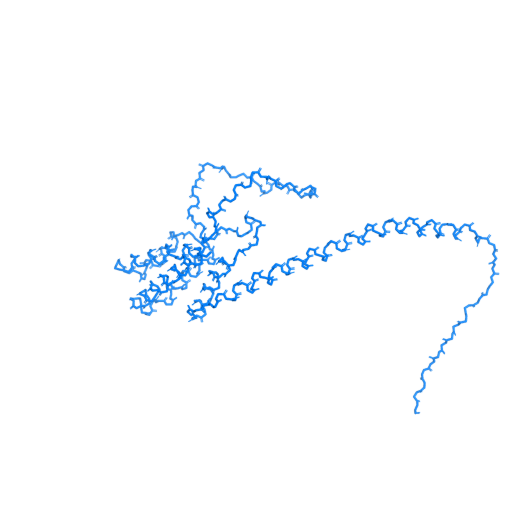9.200 -13.258 1.00 95.38 158 ILE A CA 1
ATOM 1275 C C . ILE A 1 158 ? 12.419 -9.433 -14.504 1.00 95.38 158 ILE A C 1
ATOM 1277 O O . ILE A 1 158 ? 12.804 -9.013 -15.595 1.00 95.38 158 ILE A O 1
ATOM 1281 N N . ALA A 1 159 ? 11.238 -10.032 -14.343 1.00 97.00 159 ALA A N 1
ATOM 1282 C CA . ALA A 1 159 ? 10.309 -10.289 -15.439 1.00 97.00 159 ALA A CA 1
ATOM 1283 C C . ALA A 1 159 ? 9.922 -8.997 -16.177 1.00 97.00 159 ALA A 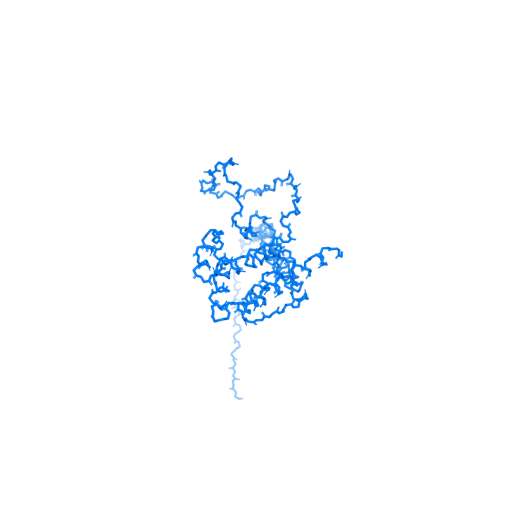C 1
ATOM 1285 O O . ALA A 1 159 ? 10.004 -8.939 -17.401 1.00 97.00 159 ALA A O 1
ATOM 1286 N N . MET A 1 160 ? 9.601 -7.930 -15.442 1.00 95.19 160 MET A N 1
ATOM 1287 C CA . MET A 1 160 ? 9.273 -6.621 -16.009 1.00 95.19 160 MET A CA 1
ATOM 1288 C C . MET A 1 160 ? 10.449 -6.016 -16.791 1.00 95.19 160 MET A C 1
ATOM 1290 O O . MET A 1 160 ? 10.251 -5.504 -17.892 1.00 95.19 160 MET A O 1
ATOM 1294 N N . LYS A 1 161 ? 11.685 -6.123 -16.281 1.00 93.38 161 LYS A N 1
ATOM 1295 C CA . LYS A 1 161 ? 12.885 -5.675 -17.013 1.00 93.38 161 LYS A CA 1
ATOM 1296 C C . LYS A 1 161 ? 13.066 -6.428 -18.330 1.00 93.38 161 LYS A C 1
ATOM 1298 O O . LYS A 1 161 ? 13.367 -5.808 -19.346 1.00 93.38 161 LYS A O 1
ATOM 1303 N N . HIS A 1 162 ? 12.888 -7.749 -18.322 1.00 95.94 162 HIS A N 1
ATOM 1304 C CA . HIS A 1 162 ? 12.983 -8.562 -19.536 1.00 95.94 162 HIS A CA 1
ATOM 1305 C C . HIS A 1 162 ? 11.867 -8.245 -20.531 1.00 95.94 162 HIS A C 1
ATOM 1307 O O . HIS A 1 162 ? 12.137 -8.117 -21.721 1.00 95.94 162 HIS A O 1
ATOM 1313 N N . TYR A 1 163 ? 10.642 -8.054 -20.049 1.00 95.94 163 TYR A N 1
ATOM 1314 C CA . TYR A 1 163 ? 9.505 -7.681 -20.880 1.00 95.94 163 TYR A CA 1
ATOM 1315 C C . TYR A 1 163 ? 9.752 -6.360 -21.622 1.00 95.94 163 TYR A C 1
ATOM 1317 O O . TYR A 1 163 ? 9.657 -6.307 -22.846 1.00 95.94 163 TYR A O 1
ATOM 1325 N N . VAL A 1 164 ? 10.178 -5.319 -20.901 1.00 94.12 164 VAL A N 1
ATOM 1326 C CA . VAL A 1 164 ? 10.513 -4.016 -21.499 1.00 94.12 164 VAL A CA 1
ATOM 1327 C C . VAL A 1 164 ? 11.693 -4.132 -22.465 1.00 94.12 164 VAL A C 1
ATOM 1329 O O . VAL A 1 164 ? 11.644 -3.575 -23.559 1.00 94.12 164 VAL A O 1
ATOM 1332 N N . LYS A 1 165 ? 12.729 -4.905 -22.111 1.00 94.00 165 LYS A N 1
ATOM 1333 C CA . LYS A 1 165 ? 13.865 -5.173 -23.005 1.00 94.00 165 LYS A CA 1
ATOM 1334 C C . LYS A 1 165 ? 13.415 -5.815 -24.320 1.00 94.00 165 LYS A C 1
ATOM 1336 O O . LYS A 1 165 ? 13.905 -5.417 -25.372 1.00 94.00 165 LYS A O 1
ATOM 1341 N N . ASN A 1 166 ? 12.495 -6.776 -24.268 1.00 95.12 166 ASN A N 1
ATOM 1342 C CA . ASN A 1 166 ? 11.982 -7.449 -25.460 1.00 95.12 166 ASN A CA 1
ATOM 1343 C C . ASN A 1 166 ? 11.194 -6.486 -26.356 1.00 95.12 166 ASN A C 1
ATOM 1345 O O . ASN A 1 166 ? 11.407 -6.495 -27.563 1.00 95.12 166 ASN A O 1
ATOM 1349 N N . ILE A 1 167 ? 10.357 -5.616 -25.780 1.00 94.69 167 ILE A N 1
ATOM 1350 C CA . ILE A 1 167 ? 9.628 -4.587 -26.543 1.00 94.69 167 ILE A CA 1
ATOM 1351 C C . ILE A 1 167 ? 10.607 -3.655 -27.263 1.00 94.69 167 ILE A C 1
ATOM 1353 O O . ILE A 1 167 ? 10.509 -3.483 -28.475 1.00 94.69 167 ILE A O 1
ATOM 1357 N N . ILE A 1 168 ? 11.591 -3.109 -26.538 1.00 91.94 168 ILE A N 1
ATOM 1358 C CA . ILE A 1 168 ? 12.608 -2.218 -27.118 1.00 91.94 168 ILE A CA 1
ATOM 1359 C C . ILE A 1 168 ? 13.372 -2.937 -28.234 1.00 91.94 168 ILE A C 1
ATOM 1361 O O . ILE A 1 168 ? 13.592 -2.370 -29.301 1.00 91.94 168 ILE A O 1
ATOM 1365 N N . HIS A 1 169 ? 13.752 -4.198 -28.012 1.00 91.75 169 HIS A N 1
ATOM 1366 C CA . HIS A 1 169 ? 14.470 -4.990 -29.004 1.00 91.75 169 HIS A CA 1
ATOM 1367 C C . HIS A 1 169 ? 13.671 -5.156 -30.303 1.00 91.75 169 HIS A C 1
ATOM 1369 O O . HIS A 1 169 ? 14.219 -4.926 -31.382 1.00 91.75 169 HIS A O 1
ATOM 1375 N N . VAL A 1 170 ? 12.381 -5.491 -30.204 1.00 93.31 170 VAL A N 1
ATOM 1376 C CA . VAL A 1 170 ? 11.491 -5.612 -31.368 1.00 93.31 170 VAL A CA 1
ATOM 1377 C C . VAL A 1 170 ? 11.400 -4.274 -32.110 1.00 93.31 170 VAL A C 1
ATOM 1379 O O . VAL A 1 170 ? 11.719 -4.226 -33.298 1.00 93.31 170 VAL A O 1
ATOM 1382 N N . SER A 1 171 ? 11.120 -3.168 -31.413 1.00 89.31 171 SER A N 1
ATOM 1383 C CA . SER A 1 171 ? 11.024 -1.829 -32.021 1.00 89.31 171 SER A CA 1
ATOM 1384 C C . SER A 1 171 ? 12.320 -1.365 -32.710 1.00 89.31 171 SER A C 1
ATOM 1386 O O . SER A 1 171 ? 12.287 -0.751 -33.782 1.00 89.31 171 SER A O 1
ATOM 1388 N N . CYS A 1 172 ? 13.486 -1.678 -32.140 1.00 86.25 172 CYS A N 1
ATOM 1389 C CA . CYS A 1 172 ? 14.783 -1.351 -32.742 1.00 86.25 172 CYS A CA 1
ATOM 1390 C C . CYS A 1 172 ? 15.128 -2.244 -33.950 1.00 86.25 172 CYS A C 1
ATOM 1392 O O . CYS A 1 172 ? 15.823 -1.807 -34.874 1.00 86.25 172 CYS A O 1
ATOM 1394 N N . SER A 1 173 ? 14.658 -3.494 -33.965 1.00 85.56 173 SER A N 1
ATOM 1395 C CA . SER A 1 173 ? 14.921 -4.429 -35.066 1.00 85.56 173 SER A CA 1
ATOM 1396 C C . SER A 1 173 ? 14.163 -4.044 -36.345 1.00 85.56 173 SER A C 1
ATOM 1398 O O . SER A 1 173 ? 14.719 -4.099 -37.446 1.00 85.56 173 SER A O 1
ATOM 1400 N N . GLU A 1 174 ? 12.931 -3.550 -36.210 1.00 72.88 174 GLU A N 1
ATOM 1401 C CA . GLU A 1 174 ? 12.093 -3.112 -37.333 1.00 72.88 174 GLU A CA 1
ATOM 1402 C C . GLU A 1 174 ? 12.640 -1.836 -37.986 1.00 72.88 174 GLU A C 1
ATOM 1404 O O . GLU A 1 174 ? 12.760 -1.742 -39.213 1.00 72.88 174 GLU A O 1
ATOM 1409 N N . THR A 1 175 ? 13.073 -0.878 -37.165 1.00 59.75 175 THR A N 1
ATOM 1410 C CA . THR A 1 175 ? 13.683 0.375 -37.631 1.00 59.75 175 THR A CA 1
ATOM 1411 C C . THR A 1 175 ? 15.017 0.128 -38.338 1.00 59.75 175 THR A C 1
ATOM 1413 O O . THR A 1 175 ? 15.235 0.657 -39.433 1.00 59.75 175 THR A O 1
ATOM 1416 N N . SER A 1 176 ? 15.859 -0.760 -37.802 1.00 57.94 176 SER A N 1
ATOM 1417 C CA . SER A 1 176 ? 17.138 -1.149 -38.422 1.00 57.94 176 SER A CA 1
ATOM 1418 C C . SER A 1 176 ? 16.953 -1.873 -39.761 1.00 57.94 176 SER A C 1
ATOM 1420 O O . SER A 1 176 ? 17.696 -1.636 -40.717 1.00 57.94 176 SER A O 1
ATOM 1422 N N . THR A 1 177 ? 15.920 -2.710 -39.880 1.00 52.75 177 THR A N 1
ATOM 1423 C CA . THR A 1 177 ? 15.606 -3.417 -41.132 1.00 52.75 177 THR A CA 1
ATOM 1424 C C . THR A 1 177 ? 15.067 -2.462 -42.206 1.00 52.75 177 THR A C 1
ATOM 1426 O O . THR A 1 177 ? 15.354 -2.643 -43.392 1.00 52.75 177 THR A O 1
ATOM 1429 N N . SER A 1 178 ? 14.359 -1.394 -41.815 1.00 51.31 178 SER A N 1
ATOM 1430 C CA . SER A 1 178 ? 13.875 -0.364 -42.749 1.00 51.31 178 SER A CA 1
ATOM 1431 C C . SER A 1 178 ? 15.010 0.471 -43.370 1.00 51.31 178 SER A C 1
ATOM 1433 O O . SER A 1 178 ? 14.986 0.754 -44.570 1.00 51.31 178 SER A O 1
ATOM 1435 N N . ILE A 1 179 ? 16.057 0.791 -42.597 1.00 52.84 179 ILE A N 1
ATOM 1436 C CA . ILE A 1 179 ? 17.230 1.538 -43.081 1.00 52.84 179 ILE A CA 1
ATOM 1437 C C . ILE A 1 179 ? 18.067 0.655 -44.013 1.00 52.84 179 ILE A C 1
ATOM 1439 O O . ILE A 1 179 ? 18.478 1.099 -45.086 1.00 52.84 179 ILE A O 1
ATOM 1443 N N . ASN A 1 180 ? 18.229 -0.627 -43.673 1.00 46.53 180 ASN A N 1
ATOM 1444 C CA . ASN A 1 180 ? 18.965 -1.572 -44.513 1.00 46.53 180 ASN A CA 1
ATOM 1445 C C . ASN A 1 180 ? 18.213 -1.930 -45.812 1.00 46.53 180 ASN A C 1
ATOM 1447 O O . ASN A 1 180 ? 18.829 -2.273 -46.822 1.00 46.53 180 ASN A O 1
ATOM 1451 N N . ARG A 1 181 ? 16.879 -1.789 -45.837 1.00 45.69 181 ARG A N 1
ATOM 1452 C CA . ARG A 1 181 ? 16.104 -1.838 -47.084 1.00 45.69 181 ARG A CA 1
ATOM 1453 C C . ARG A 1 181 ? 16.342 -0.619 -47.968 1.00 45.69 181 ARG A C 1
ATOM 1455 O O . ARG A 1 181 ? 16.289 -0.800 -49.175 1.00 45.69 181 ARG A O 1
ATOM 1462 N N . ARG A 1 182 ? 16.660 0.575 -47.448 1.00 44.50 182 ARG A N 1
ATOM 1463 C CA . ARG A 1 182 ? 16.974 1.770 -48.272 1.00 44.50 182 ARG A CA 1
ATOM 1464 C C . ARG A 1 182 ? 18.365 1.728 -48.918 1.00 44.50 182 ARG A C 1
ATOM 1466 O O . ARG A 1 182 ? 18.532 2.230 -50.025 1.00 44.50 182 ARG A O 1
ATOM 1473 N N . THR A 1 183 ? 19.351 1.085 -48.295 1.00 44.94 183 THR A N 1
ATOM 1474 C CA . THR A 1 183 ? 20.683 0.880 -48.900 1.00 44.94 183 THR A CA 1
ATOM 1475 C C . THR A 1 183 ? 20.723 -0.327 -49.836 1.00 44.94 183 THR A C 1
ATOM 1477 O O . THR A 1 183 ? 21.281 -0.223 -50.929 1.00 44.94 183 THR A O 1
ATOM 1480 N N . LYS A 1 184 ? 20.049 -1.437 -49.495 1.00 42.91 184 LYS A N 1
ATOM 1481 C CA . LYS A 1 184 ? 19.915 -2.579 -50.417 1.00 42.91 184 LYS A CA 1
ATOM 1482 C C . LYS A 1 184 ? 18.979 -2.305 -51.590 1.00 42.91 184 LYS A C 1
ATOM 1484 O O . LYS A 1 184 ? 19.206 -2.870 -52.649 1.00 42.91 184 LYS A O 1
ATOM 1489 N N . SER A 1 185 ? 17.984 -1.422 -51.466 1.00 46.06 185 SER A N 1
ATOM 1490 C CA . SER A 1 185 ? 17.188 -0.998 -52.629 1.00 46.06 185 SER A CA 1
ATOM 1491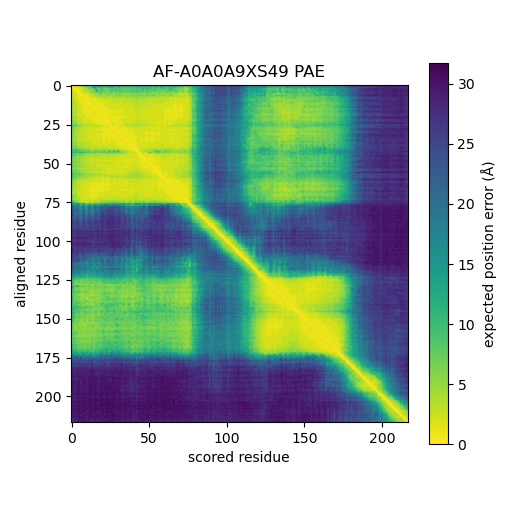 C C . SER A 1 185 ? 17.956 -0.065 -53.557 1.00 46.06 185 SER A C 1
ATOM 1493 O O . SER A 1 185 ? 17.690 -0.113 -54.745 1.00 46.06 185 SER A O 1
ATOM 1495 N N . ARG A 1 186 ? 18.972 0.685 -53.107 1.00 46.78 186 ARG A N 1
ATOM 1496 C CA . ARG A 1 186 ? 19.867 1.401 -54.038 1.00 46.78 186 ARG A CA 1
ATOM 1497 C C . ARG A 1 186 ? 20.772 0.458 -54.837 1.00 46.78 186 ARG A C 1
ATOM 1499 O O . ARG A 1 186 ? 20.927 0.676 -56.030 1.00 46.78 186 ARG A O 1
ATOM 1506 N N . GLN A 1 187 ? 21.297 -0.608 -54.224 1.00 49.66 187 GLN A N 1
ATOM 1507 C CA . GLN A 1 187 ? 22.098 -1.617 -54.941 1.00 49.66 187 GLN A CA 1
ATOM 1508 C C . GLN A 1 187 ? 21.245 -2.587 -55.776 1.00 49.66 187 GLN A C 1
ATOM 1510 O O . GLN A 1 187 ? 21.644 -2.973 -56.870 1.00 49.66 187 GLN A O 1
ATOM 1515 N N . ALA A 1 188 ? 20.048 -2.950 -55.308 1.00 47.53 188 ALA A N 1
ATOM 1516 C CA . ALA A 1 188 ? 19.115 -3.762 -56.081 1.00 47.53 188 ALA A CA 1
ATOM 1517 C C . ALA A 1 188 ? 18.485 -2.957 -57.224 1.00 47.53 188 ALA A C 1
ATOM 1519 O O . ALA A 1 188 ? 18.365 -3.494 -58.314 1.00 47.53 188 ALA A O 1
ATOM 1520 N N . LEU A 1 189 ? 18.156 -1.670 -57.041 1.00 45.50 189 LEU A N 1
ATOM 1521 C CA . LEU A 1 189 ? 17.692 -0.821 -58.144 1.00 45.50 189 LEU A CA 1
ATOM 1522 C C . LEU A 1 189 ? 18.818 -0.522 -59.135 1.00 45.50 189 LEU A C 1
ATOM 1524 O O . LEU A 1 189 ? 18.534 -0.524 -60.320 1.00 45.50 189 LEU A O 1
ATOM 1528 N N . SER A 1 190 ? 20.082 -0.352 -58.723 1.00 52.78 190 SER A N 1
ATOM 1529 C CA . SER A 1 190 ? 21.185 -0.225 -59.692 1.00 52.78 190 SER A CA 1
ATOM 1530 C C . SER A 1 190 ? 21.433 -1.523 -60.466 1.00 52.78 190 SER A C 1
ATOM 1532 O O . SER A 1 190 ? 21.729 -1.471 -61.655 1.00 52.78 190 SER A O 1
ATOM 1534 N N . PHE A 1 191 ? 21.272 -2.686 -59.822 1.00 50.09 191 PHE A N 1
ATOM 1535 C CA . PHE A 1 191 ? 21.400 -3.991 -60.477 1.00 50.09 191 PHE A CA 1
ATOM 1536 C C . PHE A 1 191 ? 20.219 -4.280 -61.419 1.00 50.09 191 PHE A C 1
ATOM 1538 O O . PHE A 1 191 ? 20.431 -4.703 -62.548 1.00 50.09 191 PHE A O 1
ATOM 1545 N N . TRP A 1 192 ? 18.982 -3.976 -61.010 1.00 48.44 192 TRP A N 1
ATOM 1546 C CA . TRP A 1 192 ? 17.790 -4.119 -61.855 1.00 48.44 192 TRP A CA 1
ATOM 1547 C C . TRP A 1 192 ? 17.721 -3.070 -62.970 1.00 48.44 192 TRP A C 1
ATOM 1549 O O . TRP A 1 192 ? 17.271 -3.393 -64.060 1.00 48.44 192 TRP A O 1
ATOM 1559 N N . TRP A 1 193 ? 18.207 -1.846 -62.755 1.00 51.28 193 TRP A N 1
ATOM 1560 C CA . TRP A 1 193 ? 18.286 -0.818 -63.798 1.00 51.28 193 TRP A CA 1
ATOM 1561 C C . TRP A 1 193 ? 19.367 -1.154 -64.839 1.00 51.28 193 TRP A C 1
ATOM 1563 O O . TRP A 1 193 ? 19.122 -1.015 -66.033 1.00 51.28 193 TRP A O 1
ATOM 1573 N N . ALA A 1 194 ? 20.508 -1.720 -64.421 1.00 52.00 194 ALA A N 1
ATOM 1574 C CA . ALA A 1 194 ? 21.514 -2.266 -65.339 1.00 52.00 194 ALA A CA 1
ATOM 1575 C C . ALA A 1 194 ? 21.015 -3.512 -66.100 1.00 52.00 194 ALA A C 1
ATOM 1577 O O . ALA A 1 194 ? 21.315 -3.671 -67.283 1.00 52.00 194 ALA A O 1
ATOM 1578 N N . LEU A 1 195 ? 20.215 -4.369 -65.455 1.00 48.84 195 LEU A N 1
ATOM 1579 C CA . LEU A 1 195 ? 19.620 -5.557 -66.081 1.00 48.84 195 LEU A CA 1
ATOM 1580 C C . LEU A 1 195 ? 18.486 -5.202 -67.064 1.00 48.84 195 LEU A C 1
ATOM 1582 O O . LEU A 1 195 ? 18.351 -5.845 -68.101 1.00 48.84 195 LEU A O 1
ATOM 1586 N N . MET A 1 196 ? 17.710 -4.153 -66.777 1.00 46.25 196 MET A N 1
ATOM 1587 C CA . MET A 1 196 ? 16.632 -3.653 -67.646 1.00 46.25 196 MET A CA 1
ATOM 1588 C C . MET A 1 196 ? 17.152 -2.892 -68.877 1.00 46.25 196 MET A C 1
ATOM 1590 O O . MET A 1 196 ? 16.462 -2.845 -69.889 1.00 46.25 196 MET A O 1
ATOM 1594 N N . HIS A 1 197 ? 18.366 -2.329 -68.827 1.00 51.31 197 HIS A N 1
ATOM 1595 C CA . HIS A 1 197 ? 18.967 -1.591 -69.950 1.00 51.31 197 HIS A CA 1
ATOM 1596 C C . HIS A 1 197 ? 19.941 -2.408 -70.818 1.00 51.31 197 HIS A C 1
ATOM 1598 O O . HIS A 1 197 ? 20.465 -1.874 -71.792 1.00 51.31 197 HIS A O 1
ATOM 1604 N N . THR A 1 198 ? 20.170 -3.691 -70.519 1.00 48.16 198 THR A N 1
ATOM 1605 C CA . THR A 1 198 ? 21.102 -4.550 -71.282 1.00 48.16 198 THR A CA 1
ATOM 1606 C C . THR A 1 198 ? 20.439 -5.665 -72.093 1.00 48.16 198 THR A C 1
ATOM 1608 O O . THR A 1 198 ? 21.147 -6.389 -72.781 1.00 48.16 198 THR A O 1
ATOM 1611 N N . ASN A 1 199 ? 19.105 -5.797 -72.085 1.00 43.66 199 ASN A N 1
ATOM 1612 C CA . ASN A 1 199 ? 18.408 -6.868 -72.817 1.00 43.66 199 ASN A CA 1
ATOM 1613 C C . ASN A 1 199 ? 17.120 -6.416 -73.536 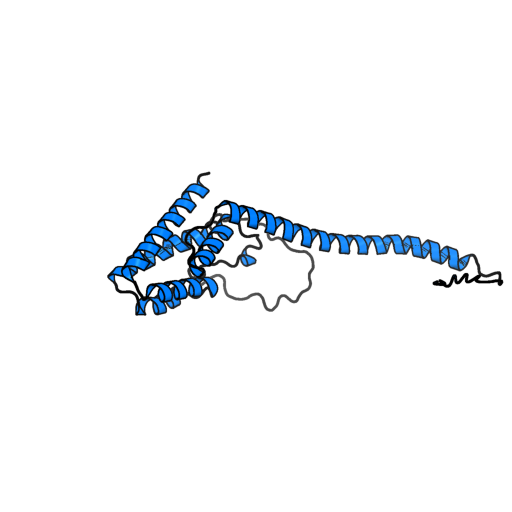1.00 43.66 199 ASN A C 1
ATOM 1615 O O . ASN A 1 199 ? 16.118 -7.128 -73.543 1.00 43.66 199 ASN A O 1
ATOM 1619 N N . CYS A 1 200 ? 17.155 -5.264 -74.209 1.00 42.72 200 CYS A N 1
ATOM 1620 C CA . CYS A 1 200 ? 16.281 -5.035 -75.364 1.00 42.72 200 CYS A CA 1
ATOM 1621 C C . CYS A 1 200 ? 16.989 -5.566 -76.614 1.00 42.72 200 CYS A C 1
ATOM 1623 O O . CYS A 1 200 ? 17.608 -4.786 -77.321 1.00 42.72 200 CYS A O 1
ATOM 1625 N N . ASP A 1 201 ? 16.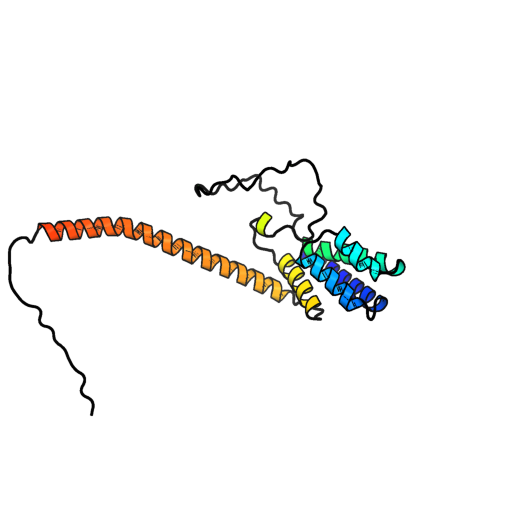986 -6.890 -76.799 1.00 47.50 201 ASP A N 1
ATOM 1626 C CA . ASP A 1 201 ? 16.941 -7.556 -78.113 1.00 47.50 201 ASP A CA 1
ATOM 1627 C C . ASP A 1 201 ? 17.119 -9.073 -77.948 1.00 47.50 201 ASP A C 1
ATOM 1629 O O . ASP A 1 201 ? 18.225 -9.604 -78.044 1.00 47.50 201 ASP A O 1
ATOM 1633 N N . ARG A 1 202 ? 16.009 -9.786 -77.707 1.00 37.91 202 ARG A N 1
ATOM 1634 C CA . ARG A 1 202 ? 15.650 -11.031 -78.420 1.00 37.91 202 ARG A CA 1
ATOM 1635 C C . ARG A 1 202 ? 14.363 -11.656 -77.863 1.00 37.91 202 ARG A C 1
ATOM 1637 O O . ARG A 1 202 ? 14.262 -11.863 -76.655 1.00 37.91 202 ARG A O 1
ATOM 1644 N N . PRO A 1 203 ? 13.397 -12.015 -78.726 1.00 42.47 203 PRO A N 1
ATOM 1645 C CA . PRO A 1 203 ? 12.214 -12.768 -78.338 1.00 42.47 203 PRO A CA 1
ATOM 1646 C C . PRO A 1 203 ? 12.481 -14.277 -78.437 1.00 42.47 203 PRO A C 1
ATOM 1648 O O . PRO A 1 203 ? 13.132 -14.732 -79.377 1.00 42.47 203 PRO A O 1
ATOM 1651 N N . GLY A 1 204 ? 11.903 -15.066 -77.528 1.00 39.69 204 GLY A N 1
ATOM 1652 C CA . GLY A 1 204 ? 11.640 -16.479 -77.807 1.00 39.69 204 GLY A CA 1
ATOM 1653 C C . GLY A 1 204 ? 11.710 -17.433 -76.617 1.00 39.69 204 GLY A C 1
ATOM 1654 O O . GLY A 1 204 ? 12.796 -17.702 -76.123 1.00 39.69 204 GLY A O 1
ATOM 1655 N N . LEU A 1 205 ? 10.543 -18.029 -76.319 1.00 35.91 205 LEU A N 1
ATOM 1656 C CA . LEU A 1 205 ? 10.326 -19.363 -75.729 1.00 35.91 205 LEU A CA 1
ATOM 1657 C C . LEU A 1 205 ? 10.778 -19.591 -74.271 1.00 35.91 205 LEU A C 1
ATOM 1659 O O . LEU A 1 205 ? 11.837 -19.164 -73.851 1.00 35.91 205 LEU A O 1
ATOM 1663 N N . GLN A 1 206 ? 10.103 -20.363 -73.421 1.00 34.88 206 GLN A N 1
ATOM 1664 C CA . GLN A 1 206 ? 8.771 -20.972 -73.354 1.00 34.88 206 GLN A CA 1
ATOM 1665 C C . GLN A 1 206 ? 8.730 -21.534 -71.919 1.00 34.88 206 GLN A C 1
ATOM 1667 O O . GLN A 1 206 ? 9.638 -22.267 -71.528 1.00 34.88 206 GLN A O 1
ATOM 1672 N N . TYR A 1 207 ? 7.733 -21.185 -71.105 1.00 36.66 207 TYR A N 1
ATOM 1673 C CA . TYR A 1 207 ? 7.598 -21.761 -69.763 1.00 36.66 207 TYR A CA 1
ATOM 1674 C C . TYR A 1 207 ? 7.158 -23.229 -69.871 1.00 36.66 207 TYR A C 1
ATOM 1676 O O . TYR A 1 207 ? 6.046 -23.512 -70.315 1.00 36.66 207 TYR A O 1
ATOM 1684 N N . VAL A 1 208 ? 8.016 -24.158 -69.442 1.00 38.34 208 VAL A N 1
ATOM 1685 C CA . VAL A 1 208 ? 7.631 -25.540 -69.127 1.00 38.34 208 VAL A CA 1
ATOM 1686 C C . VAL A 1 208 ? 7.037 -25.533 -67.720 1.00 38.34 208 VAL A C 1
ATOM 1688 O O . VAL A 1 208 ? 7.743 -25.325 -66.736 1.00 38.34 208 VAL A O 1
ATOM 1691 N N . ILE A 1 209 ? 5.721 -25.710 -67.635 1.00 38.44 209 ILE A N 1
ATOM 1692 C CA . ILE A 1 209 ? 4.997 -25.932 -66.382 1.00 38.44 209 ILE A CA 1
ATOM 1693 C C . ILE A 1 209 ? 4.906 -27.449 -66.193 1.00 38.44 209 ILE A C 1
ATOM 1695 O O . ILE A 1 209 ? 4.090 -28.097 -66.842 1.00 38.44 209 ILE A O 1
ATOM 1699 N N . ASP A 1 210 ? 5.735 -28.013 -65.315 1.00 36.78 210 ASP A N 1
ATOM 1700 C CA . ASP A 1 210 ? 5.587 -29.397 -64.852 1.00 36.78 210 ASP A CA 1
ATOM 1701 C C . ASP A 1 210 ? 4.628 -29.411 -63.646 1.00 36.78 210 ASP A C 1
ATOM 1703 O O . ASP A 1 210 ? 4.988 -29.033 -62.528 1.00 36.78 210 ASP A O 1
ATOM 1707 N N . ARG A 1 211 ? 3.361 -29.766 -63.899 1.00 39.06 211 ARG A N 1
ATOM 1708 C CA . ARG A 1 211 ? 2.371 -30.104 -62.868 1.00 39.06 211 ARG A CA 1
ATOM 1709 C C . ARG A 1 211 ? 2.453 -31.607 -62.613 1.00 39.06 211 ARG A C 1
ATOM 1711 O O . ARG A 1 211 ? 1.953 -32.390 -63.414 1.00 39.06 211 ARG A O 1
ATOM 1718 N N . ARG A 1 212 ? 3.005 -32.010 -61.468 1.00 42.44 212 ARG A N 1
ATOM 1719 C CA . ARG A 1 212 ? 2.736 -33.340 -60.908 1.00 42.44 212 ARG A CA 1
ATOM 1720 C C . ARG A 1 212 ? 1.469 -33.285 -60.067 1.00 42.44 212 ARG A C 1
ATOM 1722 O O . ARG A 1 212 ? 1.471 -32.696 -58.988 1.00 42.44 212 ARG A O 1
ATOM 1729 N N . ASP A 1 213 ? 0.416 -33.918 -60.570 1.00 47.50 213 ASP A N 1
ATOM 1730 C CA . ASP A 1 213 ? -0.759 -34.288 -59.785 1.00 47.50 213 ASP A CA 1
ATOM 1731 C C . ASP A 1 213 ? -0.449 -35.482 -58.857 1.00 47.50 213 ASP A C 1
ATOM 1733 O O . ASP A 1 213 ? 0.372 -36.339 -59.203 1.00 47.50 213 ASP A O 1
ATOM 1737 N N . PRO A 1 214 ? -1.113 -35.584 -57.690 1.00 54.41 214 PRO A N 1
ATOM 1738 C CA . PRO A 1 214 ? -1.026 -36.739 -56.810 1.00 54.41 214 PRO A CA 1
ATOM 1739 C C . PRO A 1 214 ? -2.143 -37.742 -57.133 1.00 54.41 214 PRO A C 1
ATOM 1741 O O . PRO A 1 214 ? -3.324 -37.401 -57.105 1.00 54.41 214 PRO A O 1
ATOM 1744 N N . LEU A 1 215 ? -1.792 -39.008 -57.361 1.00 52.69 215 LEU A N 1
ATOM 1745 C CA . LEU A 1 215 ? -2.757 -40.109 -57.370 1.00 52.69 215 LEU A CA 1
ATOM 1746 C C . LEU A 1 215 ? -2.659 -40.893 -56.060 1.00 52.69 215 LEU A C 1
ATOM 1748 O O . LEU A 1 215 ? -1.618 -41.454 -55.725 1.00 52.69 215 LEU A O 1
ATOM 1752 N N . LYS A 1 216 ? -3.780 -40.917 -55.335 1.00 55.00 216 LYS A N 1
ATOM 1753 C CA . LYS A 1 216 ? -4.139 -41.975 -54.386 1.00 55.00 216 LYS A CA 1
ATOM 1754 C C . LYS A 1 216 ? -4.480 -43.235 -55.190 1.00 55.00 216 LYS A C 1
ATOM 1756 O O . LYS A 1 216 ? -5.221 -43.113 -56.162 1.00 55.00 216 LYS A O 1
ATOM 1761 N N . THR A 1 217 ? -4.018 -44.413 -54.780 1.00 60.44 217 THR A N 1
ATOM 1762 C CA . THR A 1 217 ? -4.811 -45.510 -54.175 1.00 60.44 217 THR A CA 1
ATOM 1763 C C . THR A 1 217 ? -3.833 -46.552 -53.649 1.00 60.44 217 THR A C 1
ATOM 1765 O O . THR A 1 217 ? -2.856 -46.837 -54.374 1.00 60.44 217 THR A O 1
#

Foldseek 3Di:
DVLVVVLVVLLVQLLVLLVVLCVVLPPCSVVLLVLVLCCQVVQDFPVVSCVSCVVRDDPVSVVSVVSNVVSLLCQQVSCPVPPPPPVDPPDDPDDPDDPPVDDDDDPPDDPPPTGSDPDPVVVVDDDDLSNQVSVVCSVCVVVVHSDDDSVVSVVVSVVVVVVVVVVVVVVVVVVVVVVVCVVVCVVVVVVVVVVVVPDPDDDDDDDDDDDDDDDDD

Radius of gyration: 30.84 Å; Cα contacts (8 Å, |Δi|>4): 100; chains: 1; bounding box: 41×74×99 Å

pLDDT: mean 70.64, std 22.19, range [32.12, 97.31]

Nearest PDB structures (foldseek):
  4uos-assembly1_A  TM=3.677E-01  e=9.200E+00  synthetic construct

Solvent-accessible surface area (backbone atoms only — not comparable to full-atom values): 13426 Å² total; per-residue (Å²): 115,70,67,62,57,56,50,54,50,34,51,53,49,32,52,53,35,49,51,52,48,42,70,71,45,55,87,53,30,64,60,51,50,49,49,53,51,45,35,64,74,72,46,48,47,62,67,60,44,48,63,59,45,56,77,79,46,53,80,88,46,46,62,53,50,53,56,28,49,58,33,45,47,54,41,53,49,72,58,80,82,67,70,74,80,68,92,63,85,84,76,79,86,82,73,97,62,90,80,78,89,76,80,88,78,76,96,82,74,71,88,77,86,45,53,79,62,74,55,59,74,76,73,75,49,80,74,50,46,60,47,44,39,38,53,49,48,54,54,32,46,75,71,74,41,90,80,72,67,74,64,55,24,50,50,51,41,53,51,52,53,52,53,53,52,48,52,53,50,54,60,51,51,56,55,53,51,53,56,52,47,59,58,50,46,52,54,48,47,53,52,50,51,54,56,67,73,72,63,89,80,80,89,80,89,76,89,84,81,87,80,83,81,88,82,88,132

Organism: Lygus hesperus (NCBI:txid30085)

Sequence (217 aa):
MELQGKMELHVRKCLKLRAALKKRLKDDFPEYIAAVVQWIRERTSRAQLDMQVFKILDDSVRKTHFDFLVNLSKLCWGVSSLRIETSIPFVPSSVTASLEDLQTRDPQDVEDEGVLFKKTYADLSLPGVELIRARLYLMAWDSGLTHVDSKVSRLLHIAMKHYVKNIIHVSCSETSTSINRRTKSRQALSFWWALMHTNCDRPGLQYVIDRRDPLKT